Protein AF-0000000067832334 (afdb_homodimer)

Radius of gyration: 41.32 Å; Cα contacts (8 Å, |Δi|>4): 628; chains: 2; bounding box: 92×124×111 Å

Structure (mmCIF, N/CA/C/O backbone):
data_AF-0000000067832334-model_v1
#
loop_
_entity.id
_entity.type
_entity.pdbx_description
1 polymer 'DUF192 domain-containing protein'
#
loop_
_atom_site.group_PDB
_atom_site.id
_atom_site.type_symbol
_atom_site.label_atom_id
_atom_site.label_alt_id
_atom_site.label_comp_id
_atom_site.label_asym_id
_atom_site.label_entity_id
_atom_site.label_seq_id
_atom_site.pdbx_PDB_ins_code
_atom_site.Cartn_x
_atom_site.Cartn_y
_atom_site.Cartn_z
_atom_site.occupancy
_atom_site.B_iso_or_equiv
_atom_site.auth_seq_id
_atom_site.auth_comp_id
_atom_site.auth_asym_id
_atom_site.auth_atom_id
_atom_site.pdbx_PDB_model_num
ATOM 1 N N . MET A 1 1 ? 74.562 19.422 89.312 1 21.19 1 MET A N 1
ATOM 2 C CA . MET A 1 1 ? 73.312 19.766 90 1 21.19 1 MET A CA 1
ATOM 3 C C . MET A 1 1 ? 72.688 20.984 89.312 1 21.19 1 MET A C 1
ATOM 5 O O . MET A 1 1 ? 73.25 21.609 88.438 1 21.19 1 MET A O 1
ATOM 9 N N . THR A 1 2 ? 72.625 21.953 90.125 1 19.44 2 THR A N 1
ATOM 10 C CA . THR A 1 2 ? 71.312 22.594 90.25 1 19.44 2 THR A CA 1
ATOM 11 C C . THR A 1 2 ? 71.062 23.547 89.062 1 19.44 2 THR A C 1
ATOM 13 O O . THR A 1 2 ? 72 23.922 88.375 1 19.44 2 THR A O 1
ATOM 16 N N . VAL A 1 3 ? 70.75 24.391 89.438 1 19.56 3 VAL A N 1
ATOM 17 C CA . VAL A 1 3 ? 69.5 25.031 89.688 1 19.56 3 VAL A CA 1
ATOM 18 C C . VAL A 1 3 ? 69.375 26.312 88.812 1 19.56 3 VAL A C 1
ATOM 20 O O . VAL A 1 3 ? 70 27.328 89.188 1 19.56 3 VAL A O 1
ATOM 23 N N . ILE A 1 4 ? 69.875 26.109 87.625 1 24.67 4 ILE A N 1
ATOM 24 C CA . ILE A 1 4 ? 70 27.328 86.875 1 24.67 4 ILE A CA 1
ATOM 25 C C . ILE A 1 4 ? 68.625 27.984 86.75 1 24.67 4 ILE A C 1
ATOM 27 O O . ILE A 1 4 ? 67.688 27.359 86.312 1 24.67 4 ILE A O 1
ATOM 31 N N . ARG A 1 5 ? 68.75 29.156 87.125 1 20.73 5 ARG A N 1
ATOM 32 C CA . ARG A 1 5 ? 67.812 30.125 87.625 1 20.73 5 ARG A CA 1
ATOM 33 C C . ARG A 1 5 ? 66.812 30.562 86.562 1 20.73 5 ARG A C 1
ATOM 35 O O . ARG A 1 5 ? 65.562 30.562 86.75 1 20.73 5 ARG A O 1
ATOM 42 N N . VAL A 1 6 ? 67.25 31.438 85.75 1 25.8 6 VAL A N 1
ATOM 43 C CA . VAL A 1 6 ? 66.562 32.719 85.812 1 25.8 6 VAL A CA 1
ATOM 44 C C . VAL A 1 6 ? 65.375 32.75 84.875 1 25.8 6 VAL A C 1
ATOM 46 O O . VAL A 1 6 ? 65.375 32.156 83.812 1 25.8 6 VAL A O 1
ATOM 49 N N . PRO A 1 7 ? 64.375 33.531 85.188 1 23.53 7 PRO A N 1
ATOM 50 C CA . PRO A 1 7 ? 62.938 33.531 85.188 1 23.53 7 PRO A CA 1
ATOM 51 C C . PRO A 1 7 ? 62.312 33.938 83.875 1 23.53 7 PRO A C 1
ATOM 53 O O . PRO A 1 7 ? 63.031 34.281 82.938 1 23.53 7 PRO A O 1
ATOM 56 N N . VAL A 1 8 ? 61.594 35.062 83.875 1 21.69 8 VAL A N 1
ATOM 57 C CA . VAL A 1 8 ? 60.156 35.312 83.938 1 21.69 8 VAL A CA 1
ATOM 58 C C . VAL A 1 8 ? 59.719 36 82.688 1 21.69 8 VAL A C 1
ATOM 60 O O . VAL A 1 8 ? 58.875 35.469 81.938 1 21.69 8 VAL A O 1
ATOM 63 N N . PHE A 1 9 ? 59.656 37.469 82.5 1 21.25 9 PHE A N 1
ATOM 64 C CA . PHE A 1 9 ? 58.344 38.062 82.625 1 21.25 9 PHE A CA 1
ATOM 65 C C . PHE A 1 9 ? 57.75 38.438 81.312 1 21.25 9 PHE A C 1
ATOM 67 O O . PHE A 1 9 ? 56.594 38.125 81 1 21.25 9 PHE A O 1
ATOM 74 N N . PRO A 1 10 ? 58.375 39.438 80.375 1 24.94 10 PRO A N 1
ATOM 75 C CA . PRO A 1 10 ? 57.531 40.625 80.312 1 24.94 10 PRO A CA 1
ATOM 76 C C . PRO A 1 10 ? 56.469 40.5 79.25 1 24.94 10 PRO A C 1
ATOM 78 O O . PRO A 1 10 ? 56.688 39.812 78.25 1 24.94 10 PRO A O 1
ATOM 81 N N . SER A 1 11 ? 55.125 40.75 79.438 1 24.52 11 SER A N 1
ATOM 82 C CA . SER A 1 11 ? 53.781 40.5 79 1 24.52 11 SER A CA 1
ATOM 83 C C . SER A 1 11 ? 53.406 41.406 77.812 1 24.52 11 SER A C 1
ATOM 85 O O . SER A 1 11 ? 52.281 41.344 77.312 1 24.52 11 SER A O 1
ATOM 87 N N . ALA A 1 12 ? 54.281 42.406 77.312 1 26.88 12 ALA A N 1
ATOM 88 C CA . ALA A 1 12 ? 53.562 43.594 76.938 1 26.88 12 ALA A CA 1
ATOM 89 C C . ALA A 1 12 ? 52.562 43.281 75.812 1 26.88 12 ALA A C 1
ATOM 91 O O . ALA A 1 12 ? 52.781 42.344 75 1 26.88 12 ALA A O 1
ATOM 92 N N . THR A 1 13 ? 51.344 43.906 75.812 1 24.25 13 THR A N 1
ATOM 93 C CA . THR A 1 13 ? 49.938 43.906 75.438 1 24.25 13 THR A CA 1
ATOM 94 C C . THR A 1 13 ? 49.719 44.344 74 1 24.25 13 THR A C 1
ATOM 96 O O . THR A 1 13 ? 48.656 44.094 73.438 1 24.25 13 THR A O 1
ATOM 99 N N . LYS A 1 14 ? 50.75 45 73.25 1 24.3 14 LYS A N 1
ATOM 100 C CA . LYS A 1 14 ? 50.219 46.062 72.375 1 24.3 14 LYS A CA 1
ATOM 101 C C . LYS A 1 14 ? 49.188 45.531 71.438 1 24.3 14 LYS A C 1
ATOM 103 O O . LYS A 1 14 ? 49.312 44.406 70.938 1 24.3 14 LYS A O 1
ATOM 108 N N . LEU A 1 15 ? 48 46.219 71.375 1 26.64 15 LEU A N 1
ATOM 109 C CA . LEU A 1 15 ? 46.625 46.188 70.938 1 26.64 15 LEU A CA 1
ATOM 110 C C . LEU A 1 15 ? 46.531 46.312 69.438 1 26.64 15 LEU A C 1
ATOM 112 O O . LEU A 1 15 ? 46.469 47.406 68.875 1 26.64 15 LEU A O 1
ATOM 116 N N . LEU A 1 16 ? 47.406 45.688 68.562 1 29.17 16 LEU A N 1
ATOM 117 C CA . LEU A 1 16 ? 47.281 46.031 67.188 1 29.17 16 LEU A CA 1
ATOM 118 C C . LEU A 1 16 ? 45.875 45.781 66.688 1 29.17 16 LEU A C 1
ATOM 120 O O . LEU A 1 16 ? 45.438 44.625 66.625 1 29.17 16 LEU A O 1
ATOM 124 N N . HIS A 1 17 ? 44.906 46.625 67.125 1 27.34 17 HIS A N 1
ATOM 125 C CA . HIS A 1 17 ? 43.531 46.438 66.75 1 27.34 17 HIS A CA 1
ATOM 126 C C . HIS A 1 17 ? 43.406 46.469 65.188 1 27.34 17 HIS A C 1
ATOM 128 O O . HIS A 1 17 ? 43.75 47.469 64.562 1 27.34 17 HIS A O 1
ATOM 134 N N . LEU A 1 18 ? 44 45.562 64.375 1 30.64 18 LEU A N 1
ATOM 135 C CA . LEU A 1 18 ? 43.781 45.531 62.938 1 30.64 18 LEU A CA 1
ATOM 136 C C . LEU A 1 18 ? 42.312 45.656 62.594 1 30.64 18 LEU A C 1
ATOM 138 O O . LEU A 1 18 ? 41.5 44.844 63.062 1 30.64 18 LEU A O 1
ATOM 142 N N . ALA A 1 19 ? 41.812 46.875 62.312 1 28.75 19 ALA A N 1
ATOM 143 C CA . ALA A 1 19 ? 40.5 47.25 61.844 1 28.75 19 ALA A CA 1
ATOM 144 C C . ALA A 1 19 ? 40.031 46.438 60.656 1 28.75 19 ALA A C 1
ATOM 146 O O . ALA A 1 19 ? 40.688 46.406 59.625 1 28.75 19 ALA A O 1
ATOM 147 N N . ALA A 1 20 ? 39.375 45.25 60.875 1 29.73 20 ALA A N 1
ATOM 148 C CA . ALA A 1 20 ? 38.781 44.312 59.938 1 29.73 20 ALA A CA 1
ATOM 149 C C . ALA A 1 20 ? 37.75 45 59.062 1 29.73 20 ALA A C 1
ATOM 151 O O . ALA A 1 20 ? 36.688 45.406 59.562 1 29.73 20 ALA A O 1
ATOM 152 N N . CYS A 1 21 ? 38.219 46 58.219 1 32.59 21 CYS A N 1
ATOM 153 C CA . CYS A 1 21 ? 37.188 46.562 57.375 1 32.59 21 CYS A CA 1
ATOM 154 C C . CYS A 1 21 ? 36.344 45.469 56.719 1 32.59 21 CYS A C 1
ATOM 156 O O . CYS A 1 21 ? 36.875 44.656 55.938 1 32.59 21 CYS A O 1
ATOM 158 N N . LEU A 1 22 ? 35.438 44.812 57.375 1 31.8 22 LEU A N 1
ATOM 159 C CA . LEU A 1 22 ? 34.469 43.844 56.906 1 31.8 22 LEU A CA 1
ATOM 160 C C . LEU A 1 22 ? 33.656 44.406 55.75 1 31.8 22 LEU A C 1
ATOM 162 O O . LEU A 1 22 ? 32.875 45.344 55.906 1 31.8 22 LEU A O 1
ATOM 166 N N . ALA A 1 23 ? 34.344 44.531 54.562 1 34.19 23 ALA A N 1
ATOM 167 C CA . ALA A 1 23 ? 33.594 44.938 53.375 1 34.19 23 ALA A CA 1
ATOM 168 C C . ALA A 1 23 ? 32.312 44.125 53.25 1 34.19 23 ALA A C 1
ATOM 170 O O . ALA A 1 23 ? 32.344 42.906 53.375 1 34.19 23 ALA A O 1
ATOM 171 N N . THR A 1 24 ? 31.188 44.688 53.719 1 36.91 24 THR A N 1
ATOM 172 C CA . THR A 1 24 ? 29.844 44.125 53.594 1 36.91 24 THR A CA 1
ATOM 173 C C . THR A 1 24 ? 29.5 43.781 52.156 1 36.91 24 THR A C 1
ATOM 175 O O . THR A 1 24 ? 29.547 44.656 51.281 1 36.91 24 THR A O 1
ATOM 178 N N . LEU A 1 25 ? 30.031 42.656 51.594 1 39.69 25 LEU A N 1
ATOM 179 C CA . LEU A 1 25 ? 29.578 42.219 50.281 1 39.69 25 LEU A CA 1
ATOM 180 C C . LEU A 1 25 ? 28.062 42.219 50.188 1 39.69 25 LEU A C 1
ATOM 182 O O . LEU A 1 25 ? 27.375 41.531 50.938 1 39.69 25 LEU A O 1
ATOM 186 N N . ALA A 1 26 ? 27.453 43.406 49.875 1 38.06 26 ALA A N 1
ATOM 187 C CA . ALA A 1 26 ? 26.031 43.5 49.594 1 38.06 26 ALA A CA 1
ATOM 188 C C . ALA A 1 26 ? 25.547 42.375 48.688 1 38.06 26 ALA A C 1
ATOM 190 O O . ALA A 1 26 ? 26.172 42.094 47.656 1 38.06 26 ALA A O 1
ATOM 191 N N . ALA A 1 27 ? 24.891 41.312 49.312 1 42.59 27 ALA A N 1
ATOM 192 C CA . ALA A 1 27 ? 24.203 40.188 48.656 1 42.59 27 ALA A CA 1
ATOM 193 C C . ALA A 1 27 ? 23.359 40.688 47.469 1 42.59 27 ALA A C 1
ATOM 195 O O . ALA A 1 27 ? 22.484 41.531 47.625 1 42.59 27 ALA A O 1
ATOM 196 N N . LEU A 1 28 ? 24 40.844 46.312 1 49.56 28 LEU A N 1
ATOM 197 C CA . LEU A 1 28 ? 23.172 41.094 45.125 1 49.56 28 LEU A CA 1
ATOM 198 C C . LEU A 1 28 ? 21.938 40.219 45.125 1 49.56 28 LEU A C 1
ATOM 200 O O . LEU A 1 28 ? 22.016 39.031 45.406 1 49.56 28 LEU A O 1
ATOM 204 N N . PRO A 1 29 ? 20.75 40.812 45.375 1 48.16 29 PRO A N 1
ATOM 205 C CA . PRO A 1 29 ? 19.562 39.969 45.344 1 48.16 29 PRO A CA 1
ATOM 206 C C . PRO A 1 29 ? 19.547 39.031 44.156 1 48.16 29 PRO A C 1
ATOM 208 O O . PRO A 1 29 ? 20.031 39.375 43.094 1 48.16 29 PRO A O 1
ATOM 211 N N . ALA A 1 30 ? 19.719 37.656 44.406 1 49.78 30 ALA A N 1
ATOM 212 C CA . ALA A 1 30 ? 19.484 36.656 43.375 1 49.78 30 ALA A CA 1
ATOM 213 C C . ALA A 1 30 ? 18.188 36.938 42.594 1 49.78 30 ALA A C 1
ATOM 215 O O . ALA A 1 30 ? 17.109 37.031 43.219 1 49.78 30 ALA A O 1
ATOM 216 N N . LEU A 1 31 ? 18.297 37.719 41.562 1 50.91 31 LEU A N 1
ATOM 217 C CA . LEU A 1 31 ? 17.109 37.812 40.719 1 50.91 31 LEU A CA 1
ATOM 218 C C . LEU A 1 31 ? 16.516 36.438 40.469 1 50.91 31 LEU A C 1
ATOM 220 O O . LEU A 1 31 ? 17.25 35.469 40.219 1 50.91 31 LEU A O 1
ATOM 224 N N . PRO A 1 32 ? 15.359 36.156 41.125 1 49.91 32 PRO A N 1
ATOM 225 C CA . PRO A 1 32 ? 14.797 34.844 40.844 1 49.91 32 PRO A CA 1
ATOM 226 C C . PRO A 1 32 ? 14.891 34.438 39.375 1 49.91 32 PRO A C 1
ATOM 228 O O . PRO A 1 32 ? 14.703 35.312 38.5 1 49.91 32 PRO A O 1
ATOM 231 N N . LEU A 1 33 ? 15.797 33.594 39.062 1 52 33 LEU A N 1
ATOM 232 C CA . LEU A 1 33 ? 15.672 32.969 37.781 1 52 33 LEU A CA 1
ATOM 233 C C . LEU A 1 33 ? 14.227 32.594 37.5 1 52 33 LEU A C 1
ATOM 235 O O . LEU A 1 33 ? 13.68 31.672 38.125 1 52 33 LEU A O 1
ATOM 239 N N . ARG A 1 34 ? 13.312 33.5 37.312 1 41.59 34 ARG A N 1
ATOM 240 C CA . ARG A 1 34 ? 12.031 33.062 36.75 1 41.59 34 ARG A CA 1
ATOM 241 C C . ARG A 1 34 ? 12.227 31.953 35.75 1 41.59 34 ARG A C 1
ATOM 243 O O . ARG A 1 34 ? 12.977 32.094 34.781 1 41.59 34 ARG A O 1
ATOM 250 N N . ALA A 1 35 ? 12.023 30.75 36.156 1 49.31 35 ALA A N 1
ATOM 251 C CA . ALA A 1 35 ? 11.828 29.656 35.219 1 49.31 35 ALA A CA 1
ATOM 252 C C . ALA A 1 35 ? 11.094 30.125 33.969 1 49.31 35 ALA A C 1
ATOM 254 O O . ALA A 1 35 ? 9.969 30.609 34.062 1 49.31 35 ALA A O 1
ATOM 255 N N . GLN A 1 36 ? 11.781 30.672 33.062 1 44.56 36 GLN A N 1
ATOM 256 C CA . GLN A 1 36 ? 11.062 30.875 31.828 1 44.56 36 GLN A CA 1
ATOM 257 C C . GLN A 1 36 ? 10.125 29.703 31.516 1 44.56 36 GLN A C 1
ATOM 259 O O . GLN A 1 36 ? 10.578 28.578 31.344 1 44.56 36 GLN A O 1
ATOM 264 N N . GLU A 1 37 ? 8.93 29.719 31.984 1 45.03 37 GLU A N 1
ATOM 265 C CA . GLU A 1 37 ? 8 28.75 31.406 1 45.03 37 GLU A CA 1
ATOM 266 C C . GLU A 1 37 ? 8.164 28.641 29.906 1 45.03 37 GLU A C 1
ATOM 268 O O . GLU A 1 37 ? 8.102 29.656 29.188 1 45.03 37 GLU A O 1
ATOM 273 N N . ALA A 1 38 ? 8.953 27.672 29.328 1 44.53 38 ALA A N 1
ATOM 274 C CA . ALA A 1 38 ? 8.922 27.391 27.906 1 44.53 38 ALA A CA 1
ATOM 275 C C . ALA A 1 38 ? 7.551 27.703 27.312 1 44.53 38 ALA A C 1
ATOM 277 O O . ALA A 1 38 ? 6.523 27.25 27.812 1 44.53 38 ALA A O 1
ATOM 278 N N . ALA A 1 39 ? 7.254 28.828 26.766 1 45.5 39 ALA A N 1
ATOM 279 C CA . ALA A 1 39 ? 6.031 29.078 26 1 45.5 39 ALA A CA 1
ATOM 280 C C . ALA A 1 39 ? 5.535 27.781 25.344 1 45.5 39 ALA A C 1
ATOM 282 O O . ALA A 1 39 ? 6.332 26.969 24.859 1 45.5 39 ALA A O 1
ATOM 283 N N . PRO A 1 40 ? 4.406 27.203 25.625 1 45.56 40 PRO A N 1
ATOM 284 C CA . PRO A 1 40 ? 3.953 26.031 24.875 1 45.56 40 PRO A CA 1
ATOM 285 C C . PRO A 1 40 ? 4.293 26.109 23.391 1 45.56 40 PRO A C 1
ATOM 287 O O . PRO A 1 40 ? 4.223 27.188 22.797 1 45.56 40 PRO A O 1
ATOM 290 N N . ALA A 1 41 ? 5.266 25.422 22.797 1 45.78 41 ALA A N 1
ATOM 291 C CA . ALA A 1 41 ? 5.473 25.344 21.359 1 45.78 41 ALA A CA 1
ATOM 292 C C . ALA A 1 41 ? 4.199 25.703 20.594 1 45.78 41 ALA A C 1
ATOM 294 O O . ALA A 1 41 ? 3.119 25.203 20.906 1 45.78 41 ALA A O 1
ATOM 295 N N . ALA A 1 42 ? 3.938 26.844 20.125 1 48.34 42 ALA A N 1
ATOM 296 C CA . ALA A 1 42 ? 2.803 27.25 19.312 1 48.34 42 ALA A CA 1
ATOM 297 C C . ALA A 1 42 ? 2.305 26.109 18.438 1 48.34 42 ALA A C 1
ATOM 299 O O . ALA A 1 42 ? 3.045 25.578 17.609 1 48.34 42 ALA A O 1
ATOM 300 N N . GLN A 1 43 ? 1.424 25.297 18.906 1 59.94 43 GLN A N 1
ATOM 301 C CA . GLN A 1 43 ? 0.762 24.297 18.078 1 59.94 43 GLN A CA 1
ATOM 302 C C . GLN A 1 43 ? 0.404 24.859 16.719 1 59.94 43 GLN A C 1
ATOM 304 O O . GLN A 1 43 ? -0.261 25.891 16.609 1 59.94 43 GLN A O 1
ATOM 309 N N . ALA A 1 44 ? 1.131 24.484 15.688 1 72.06 44 ALA A N 1
ATOM 310 C CA . ALA A 1 44 ? 0.841 24.938 14.328 1 72.06 44 ALA A CA 1
ATOM 311 C C . ALA A 1 44 ? -0.659 24.906 14.047 1 72.06 44 ALA A C 1
ATOM 313 O O . ALA A 1 44 ? -1.388 24.094 14.609 1 72.06 44 ALA A O 1
ATOM 314 N N . ALA A 1 45 ? -1.186 25.969 13.453 1 91.62 45 ALA A N 1
ATOM 315 C CA . ALA A 1 45 ? -2.59 26.078 13.062 1 91.62 45 ALA A CA 1
ATOM 316 C C . ALA A 1 45 ? -3.049 24.828 12.32 1 91.62 45 ALA A C 1
ATOM 318 O O . ALA A 1 45 ? -2.311 24.281 11.492 1 91.62 45 ALA A O 1
ATOM 319 N N . THR A 1 46 ? -4.168 24.219 12.766 1 97.94 46 THR A N 1
ATOM 320 C CA . THR A 1 46 ? -4.727 23.016 12.148 1 97.94 46 THR A CA 1
ATOM 321 C C . THR A 1 46 ? -6.031 23.344 11.422 1 97.94 46 THR A C 1
ATOM 323 O O . THR A 1 46 ? -6.625 24.391 11.648 1 97.94 46 THR A O 1
ATOM 326 N N . GLU A 1 47 ? -6.359 22.562 10.398 1 98.5 47 GLU A N 1
ATOM 327 C CA . GLU A 1 47 ? -7.633 22.578 9.68 1 98.5 47 GLU A CA 1
ATOM 328 C C . GLU A 1 47 ? -8.391 21.266 9.891 1 98.5 47 GLU A C 1
ATOM 330 O O . GLU A 1 47 ? -7.781 20.219 10.109 1 98.5 47 GLU A O 1
ATOM 335 N N . LEU A 1 48 ? -9.711 21.406 9.844 1 98.44 48 LEU A N 1
ATOM 336 C CA . LEU A 1 48 ? -10.547 20.219 9.984 1 98.44 48 LEU A CA 1
ATOM 337 C C . LEU A 1 48 ? -10.547 19.406 8.695 1 98.44 48 LEU A C 1
ATOM 339 O O . LEU A 1 48 ? -10.648 19.953 7.602 1 98.44 48 LEU A O 1
ATOM 343 N N . LEU A 1 49 ? -10.398 18.078 8.836 1 98.81 49 LEU A N 1
ATOM 344 C CA . LEU A 1 49 ? -10.469 17.109 7.754 1 98.81 49 LEU A CA 1
ATOM 345 C C . LEU A 1 49 ? -11.312 15.906 8.156 1 98.81 49 LEU A C 1
ATOM 347 O O . LEU A 1 49 ? -11.195 15.414 9.281 1 98.81 49 LEU A O 1
ATOM 351 N N . GLY A 1 50 ? -12.195 15.469 7.246 1 98.88 50 GLY A N 1
ATOM 352 C CA . GLY A 1 50 ? -12.969 14.266 7.488 1 98.88 50 GLY A CA 1
ATOM 353 C C . GLY A 1 50 ? -12.609 13.133 6.547 1 98.88 50 GLY A C 1
ATOM 354 O O . GLY A 1 50 ? -12.266 13.367 5.387 1 98.88 50 GLY A O 1
ATOM 355 N N . ILE A 1 51 ? -12.633 11.922 7.129 1 98.88 51 ILE A N 1
ATOM 356 C CA . ILE A 1 51 ? -12.602 10.734 6.285 1 98.88 51 ILE A CA 1
ATOM 357 C C . ILE A 1 51 ? -13.914 9.961 6.441 1 98.88 51 ILE A C 1
ATOM 359 O O . ILE A 1 51 ? -14.289 9.586 7.551 1 98.88 51 ILE A O 1
ATOM 363 N N . VAL A 1 52 ? -14.586 9.781 5.336 1 98.62 52 VAL A N 1
ATOM 364 C CA . VAL A 1 52 ? -15.828 9.016 5.328 1 98.62 52 VAL A CA 1
ATOM 365 C C . VAL A 1 52 ? -15.539 7.562 4.957 1 98.62 52 VAL A C 1
ATOM 367 O O . VAL A 1 52 ? -15.219 7.262 3.805 1 98.62 52 VAL A O 1
ATOM 370 N N . ALA A 1 53 ? -15.625 6.695 5.93 1 97.06 53 ALA A N 1
ATOM 371 C CA . ALA A 1 53 ? -15.469 5.254 5.75 1 97.06 53 ALA A CA 1
ATOM 372 C C . ALA A 1 53 ? -16.812 4.543 5.816 1 97.06 53 ALA A C 1
ATOM 374 O O . ALA A 1 53 ? -17.859 5.191 5.945 1 97.06 53 ALA A O 1
ATOM 375 N N . LYS A 1 54 ? -16.75 3.223 5.586 1 92.62 54 LYS A N 1
ATOM 376 C CA . LYS A 1 54 ? -18 2.447 5.602 1 92.62 54 LYS A CA 1
ATOM 377 C C . LYS A 1 54 ? -18.703 2.562 6.949 1 92.62 54 LYS A C 1
ATOM 379 O O . LYS A 1 54 ? -19.922 2.584 7.012 1 92.62 54 LYS A O 1
ATOM 384 N N . ASN A 1 55 ? -17.906 2.68 7.941 1 95.94 55 ASN A N 1
ATOM 385 C CA . ASN A 1 55 ? -18.469 2.654 9.289 1 95.94 55 ASN A CA 1
ATOM 386 C C . ASN A 1 55 ? -18.75 4.062 9.805 1 95.94 55 ASN A C 1
ATOM 388 O O . ASN A 1 55 ? -19.125 4.242 10.969 1 95.94 55 ASN A O 1
ATOM 392 N N . GLY A 1 56 ? -18.562 5.07 8.961 1 97.69 56 GLY A N 1
ATOM 393 C CA . GLY A 1 56 ? -18.906 6.422 9.367 1 97.69 56 GLY A CA 1
ATOM 394 C C . GLY A 1 56 ? -17.844 7.441 9.039 1 97.69 56 GLY A C 1
ATOM 395 O O . GLY A 1 56 ? -16.859 7.121 8.367 1 97.69 56 GLY A O 1
ATOM 396 N N . ARG A 1 57 ? -18.156 8.656 9.508 1 98.44 57 ARG A N 1
ATOM 397 C CA . ARG A 1 57 ? -17.234 9.773 9.289 1 98.44 57 ARG A CA 1
ATOM 398 C C . ARG A 1 57 ? -16.281 9.93 10.461 1 98.44 57 ARG A C 1
ATOM 400 O O . ARG A 1 57 ? -16.688 9.891 11.617 1 98.44 57 ARG A O 1
ATOM 407 N N . HIS A 1 58 ? -15.016 10.094 10.188 1 98.81 58 HIS A N 1
ATOM 408 C CA . HIS A 1 58 ? -13.969 10.312 11.18 1 98.81 58 HIS A CA 1
ATOM 409 C C . HIS A 1 58 ? -13.305 11.672 10.992 1 98.81 58 HIS A C 1
ATOM 411 O O . HIS A 1 58 ? -12.773 11.961 9.914 1 98.81 58 HIS A O 1
ATOM 417 N N . ALA A 1 59 ? -13.25 12.445 12.023 1 98.75 59 ALA A N 1
ATOM 418 C CA . ALA A 1 59 ? -12.703 13.805 11.945 1 98.75 59 ALA A CA 1
ATOM 419 C C . ALA A 1 59 ? -11.273 13.844 12.469 1 98.75 59 ALA A C 1
ATOM 421 O O . ALA A 1 59 ? -10.945 13.195 13.461 1 98.75 59 ALA A O 1
ATOM 422 N N . PHE A 1 60 ? -10.469 14.633 11.859 1 98.88 60 PHE A N 1
ATOM 423 C CA . PHE A 1 60 ? -9.086 14.898 12.258 1 98.88 60 PHE A CA 1
ATOM 424 C C . PHE A 1 60 ? -8.789 16.391 12.219 1 98.88 60 PHE A C 1
ATOM 426 O O . PHE A 1 60 ? -9.359 17.125 11.406 1 98.88 60 PHE A O 1
ATOM 433 N N . GLN A 1 61 ? -7.898 16.828 13.102 1 98.75 61 GLN A N 1
ATOM 434 C CA . GLN A 1 61 ? -7.227 18.125 12.992 1 98.75 61 GLN A CA 1
ATOM 435 C C . GLN A 1 61 ? -5.883 17.984 12.281 1 98.75 61 GLN A C 1
ATOM 437 O O . GLN A 1 61 ? -4.984 17.297 12.773 1 98.75 61 GLN A O 1
ATOM 442 N N . VAL A 1 62 ? -5.773 18.75 11.148 1 98.88 62 VAL A N 1
ATOM 443 C CA . VAL A 1 62 ? -4.57 18.453 10.375 1 98.88 62 VAL A CA 1
ATOM 444 C C . VAL A 1 62 ? -3.775 19.734 10.148 1 98.88 62 VAL A C 1
ATOM 446 O O . VAL A 1 62 ? -4.355 20.797 9.914 1 98.88 62 VAL A O 1
ATOM 449 N N . GLU A 1 63 ? -2.436 19.625 10.32 1 98.62 63 GLU A N 1
ATOM 450 C CA . GLU A 1 63 ? -1.548 20.641 9.766 1 98.62 63 GLU A CA 1
ATOM 451 C C . GLU A 1 63 ? -1.408 20.469 8.25 1 98.62 63 GLU A C 1
ATOM 453 O O . GLU A 1 63 ? -1.19 19.359 7.758 1 98.62 63 GLU A O 1
ATOM 458 N N . VAL A 1 64 ? -1.548 21.594 7.504 1 98.75 64 VAL A N 1
ATOM 459 C CA . VAL A 1 64 ? -1.483 21.5 6.051 1 98.75 64 VAL A CA 1
ATOM 460 C C . VAL A 1 64 ? -0.164 22.094 5.555 1 98.75 64 VAL A C 1
ATOM 462 O O . VAL A 1 64 ? 0.153 23.25 5.84 1 98.75 64 VAL A O 1
ATOM 465 N N . MET A 1 65 ? 0.625 21.281 4.859 1 98.5 65 MET A N 1
ATOM 466 C CA . MET A 1 65 ? 1.876 21.688 4.23 1 98.5 65 MET A CA 1
ATOM 467 C C . MET A 1 65 ? 1.644 22.125 2.785 1 98.5 65 MET A C 1
ATOM 469 O O . MET A 1 65 ? 1.347 21.281 1.929 1 98.5 65 MET A O 1
ATOM 473 N N . ARG A 1 66 ? 1.881 23.375 2.514 1 97.5 66 ARG A N 1
ATOM 474 C CA . ARG A 1 66 ? 1.462 23.922 1.226 1 97.5 66 ARG A CA 1
ATOM 475 C C . ARG A 1 66 ? 2.664 24.375 0.407 1 97.5 66 ARG A C 1
ATOM 477 O O . ARG A 1 66 ? 2.553 24.594 -0.801 1 97.5 66 ARG A O 1
ATOM 484 N N . THR A 1 67 ? 3.83 24.609 1.075 1 97.62 67 THR A N 1
ATOM 485 C CA . THR A 1 67 ? 5.035 25.031 0.369 1 97.62 67 THR A CA 1
ATOM 486 C C . THR A 1 67 ? 6.031 23.875 0.265 1 97.62 67 THR A C 1
ATOM 488 O O . THR A 1 67 ? 5.961 22.922 1.032 1 97.62 67 THR A O 1
ATOM 491 N N . ASP A 1 68 ? 6.98 24.141 -0.58 1 97 68 ASP A N 1
ATOM 492 C CA . ASP A 1 68 ? 8.008 23.109 -0.75 1 97 68 ASP A CA 1
ATOM 493 C C . ASP A 1 68 ? 8.797 22.906 0.542 1 97 68 ASP A C 1
ATOM 495 O O . ASP A 1 68 ? 9.133 21.781 0.897 1 97 68 ASP A O 1
ATOM 499 N N . ALA A 1 69 ? 9.102 23.938 1.169 1 97.25 69 ALA A N 1
ATOM 500 C CA . ALA A 1 69 ? 9.852 23.844 2.418 1 97.25 69 ALA A CA 1
ATOM 501 C C . ALA A 1 69 ? 9.055 23.094 3.484 1 97.25 69 ALA A C 1
ATOM 503 O O . ALA A 1 69 ? 9.602 22.266 4.207 1 97.25 69 ALA A O 1
ATOM 504 N N . GLN A 1 70 ? 7.809 23.453 3.59 1 97.5 70 GLN A N 1
ATOM 505 C CA . GLN A 1 70 ? 6.938 22.766 4.535 1 97.5 70 GLN A CA 1
ATOM 506 C C . GLN A 1 70 ? 6.863 21.281 4.227 1 97.5 70 GLN A C 1
ATOM 508 O O . GLN A 1 70 ? 6.992 20.438 5.125 1 97.5 70 GLN A O 1
ATOM 513 N N . ARG A 1 71 ? 6.719 20.906 2.977 1 98 71 ARG A N 1
ATOM 514 C CA . ARG A 1 71 ? 6.609 19.516 2.545 1 98 71 ARG A CA 1
ATOM 515 C C . ARG A 1 71 ? 7.914 18.766 2.793 1 98 71 ARG A C 1
ATOM 517 O O . ARG A 1 71 ? 7.895 17.594 3.166 1 98 71 ARG A O 1
ATOM 524 N N . ALA A 1 72 ? 8.977 19.406 2.621 1 96.62 72 ALA A N 1
ATOM 525 C CA . ALA A 1 72 ? 10.273 18.766 2.848 1 96.62 72 ALA A CA 1
ATOM 526 C C . ALA A 1 72 ? 10.469 18.422 4.324 1 96.62 72 ALA A C 1
ATOM 528 O O . ALA A 1 72 ? 11.055 17.391 4.652 1 96.62 72 ALA A O 1
ATOM 529 N N . LYS A 1 73 ? 10 19.25 5.191 1 97.06 73 LYS A N 1
ATOM 530 C CA . LYS A 1 73 ? 10.172 19.031 6.625 1 97.06 73 LYS A CA 1
ATOM 531 C C . LYS A 1 73 ? 9.133 18.062 7.156 1 97.06 73 LYS A C 1
ATOM 533 O O . LYS A 1 73 ? 9.469 17.125 7.891 1 97.06 73 LYS A O 1
ATOM 538 N N . GLY A 1 74 ? 7.934 18.312 6.875 1 97.25 74 GLY A N 1
ATOM 539 C CA . GLY A 1 74 ? 6.84 17.469 7.355 1 97.25 74 GLY A CA 1
ATOM 540 C C . GLY A 1 74 ? 6.898 17.219 8.852 1 97.25 74 GLY A C 1
ATOM 541 O O . GLY A 1 74 ? 6.984 18.156 9.641 1 97.25 74 GLY A O 1
ATOM 542 N N . LEU A 1 75 ? 6.816 15.922 9.203 1 98.56 75 LEU A N 1
ATOM 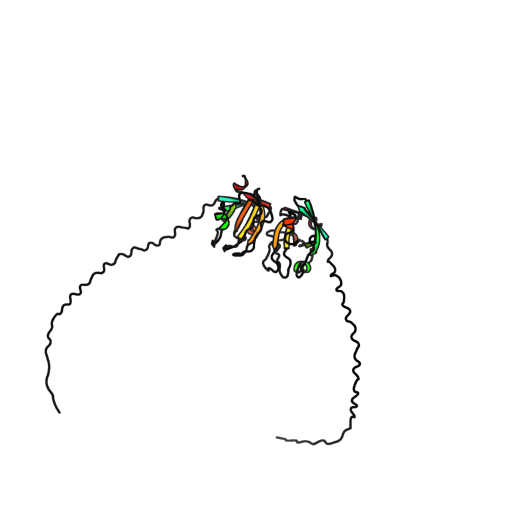543 C CA . LEU A 1 75 ? 6.785 15.516 10.602 1 98.56 75 LEU A CA 1
ATOM 544 C C . LEU A 1 75 ? 8.188 15.203 11.109 1 98.56 75 LEU A C 1
ATOM 546 O O . LEU A 1 75 ? 8.352 14.609 12.18 1 98.56 75 LEU A O 1
ATOM 550 N N . MET A 1 76 ? 9.227 15.602 10.438 1 98.62 76 MET A N 1
ATOM 551 C CA . MET A 1 76 ? 10.602 15.352 10.875 1 98.62 76 MET A CA 1
ATOM 552 C C . MET A 1 76 ? 10.82 15.875 12.289 1 98.62 76 MET A C 1
ATOM 554 O O . MET A 1 76 ? 10.336 16.953 12.641 1 98.62 76 MET A O 1
ATOM 558 N N . TYR A 1 77 ? 11.422 15 13.164 1 98.31 77 TYR A N 1
ATOM 559 C CA . TYR A 1 77 ? 11.953 15.305 14.484 1 98.31 77 TYR A CA 1
ATOM 560 C C . TYR A 1 77 ? 10.844 15.359 15.523 1 98.31 77 TYR A C 1
ATOM 562 O O . TYR A 1 77 ? 11.109 15.492 16.719 1 98.31 77 TYR A O 1
ATOM 570 N N . ARG A 1 78 ? 9.641 15.32 15.062 1 97.94 78 ARG A N 1
ATOM 571 C CA . ARG A 1 78 ? 8.547 15.227 16.016 1 97.94 78 ARG A CA 1
ATOM 572 C C . ARG A 1 78 ? 8.461 13.828 16.625 1 97.94 78 ARG A C 1
ATOM 574 O O . ARG A 1 78 ? 8.633 12.828 15.914 1 97.94 78 ARG A O 1
ATOM 581 N N . ARG A 1 79 ? 8.141 13.719 17.875 1 97.62 79 ARG A N 1
ATOM 582 C CA . ARG A 1 79 ? 8.188 12.43 18.562 1 97.62 79 ARG A CA 1
ATOM 583 C C . ARG A 1 79 ? 6.785 11.961 18.953 1 97.62 79 ARG A C 1
ATOM 585 O O . ARG A 1 79 ? 6.602 10.82 19.375 1 97.62 79 ARG A O 1
ATOM 592 N N . SER A 1 80 ? 5.879 12.898 18.828 1 97.88 80 SER A N 1
ATOM 593 C CA . SER A 1 80 ? 4.492 12.547 19.109 1 97.88 80 SER A CA 1
ATOM 594 C C . SER A 1 80 ? 3.525 13.352 18.25 1 97.88 80 SER A C 1
ATOM 596 O O . SER A 1 80 ? 3.904 14.375 17.672 1 97.88 80 SER A O 1
ATOM 598 N N . MET A 1 81 ? 2.369 12.836 18.125 1 98 81 MET A N 1
ATOM 599 C CA . MET A 1 81 ? 1.206 13.445 17.484 1 98 81 MET A CA 1
ATOM 600 C C . MET A 1 81 ? -0.086 12.984 18.156 1 98 81 MET A C 1
ATOM 602 O O . MET A 1 81 ? -0.253 11.789 18.422 1 98 81 MET A O 1
ATOM 606 N N . ALA A 1 82 ? -0.938 13.953 18.453 1 97.81 82 ALA A N 1
ATOM 607 C CA . ALA A 1 82 ? -2.201 13.602 19.094 1 97.81 82 ALA A CA 1
ATOM 608 C C . ALA A 1 82 ? -2.986 12.602 18.25 1 97.81 82 ALA A C 1
ATOM 610 O O . ALA A 1 82 ? -2.861 12.586 17.016 1 97.81 82 ALA A O 1
ATOM 611 N N . ALA A 1 83 ? -3.865 11.773 18.844 1 97.56 83 ALA A N 1
ATOM 612 C CA . ALA A 1 83 ? -4.566 10.664 18.203 1 97.56 83 ALA A CA 1
ATOM 613 C C . ALA A 1 83 ? -5.477 11.172 17.094 1 97.56 83 ALA A C 1
ATOM 615 O O . ALA A 1 83 ? -5.668 10.484 16.078 1 97.56 83 ALA A O 1
ATOM 616 N N . ASP A 1 84 ? -6.02 12.344 17.328 1 97.69 84 ASP A N 1
ATOM 617 C CA . ASP A 1 84 ? -6.965 12.883 16.359 1 97.69 84 ASP A CA 1
ATOM 618 C C . ASP A 1 84 ? -6.297 13.906 15.438 1 97.69 84 ASP A C 1
ATOM 620 O O . ASP A 1 84 ? -6.969 14.742 14.844 1 97.69 84 ASP A O 1
ATOM 624 N N . HIS A 1 85 ? -4.969 13.891 15.359 1 98.56 85 HIS A N 1
ATOM 625 C CA . HIS A 1 85 ? -4.23 14.828 14.516 1 98.56 85 HIS A CA 1
ATOM 626 C C . HIS A 1 85 ? -3.574 14.117 13.336 1 98.56 85 HIS A C 1
ATOM 628 O O . HIS A 1 85 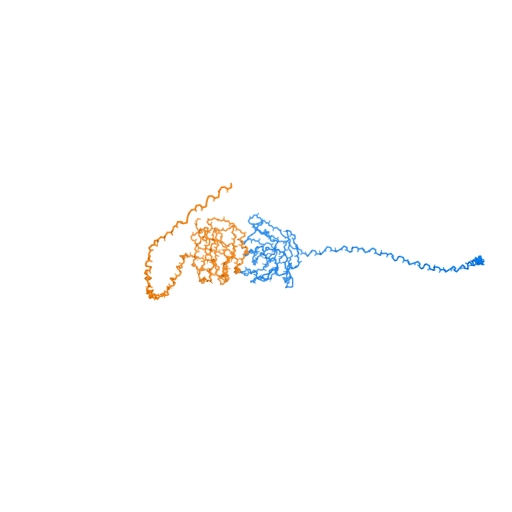? -3.4 12.898 13.367 1 98.56 85 HIS A O 1
ATOM 634 N N . GLY A 1 86 ? -3.262 14.883 12.352 1 98.81 86 GLY A N 1
ATOM 635 C CA . GLY A 1 86 ? -2.484 14.461 11.195 1 98.81 86 GLY A CA 1
ATOM 636 C C . GLY A 1 86 ? -1.769 15.609 10.508 1 98.81 86 GLY A C 1
ATOM 637 O O . GLY A 1 86 ? -1.788 16.734 10.992 1 98.81 86 GLY A O 1
ATOM 638 N N . MET A 1 87 ? -1.098 15.203 9.422 1 98.88 87 MET A N 1
ATOM 639 C CA . MET A 1 87 ? -0.474 16.188 8.547 1 98.88 87 MET A CA 1
ATOM 640 C C . MET A 1 87 ? -0.851 15.945 7.09 1 98.88 87 MET A C 1
ATOM 642 O O . MET A 1 87 ? -0.75 14.82 6.598 1 98.88 87 MET A O 1
ATOM 646 N N . LEU A 1 88 ? -1.288 16.984 6.473 1 98.88 88 LEU A N 1
ATOM 647 C CA . LEU A 1 88 ? -1.745 16.922 5.086 1 98.88 88 LEU A CA 1
ATOM 648 C C . LEU A 1 88 ? -0.771 17.641 4.156 1 98.88 88 LEU A C 1
ATOM 650 O O . LEU A 1 88 ? -0.555 18.844 4.289 1 98.88 88 LEU A O 1
ATOM 654 N N . PHE A 1 89 ? -0.208 16.859 3.27 1 98.88 89 PHE A N 1
ATOM 655 C CA . PHE A 1 89 ? 0.643 17.422 2.229 1 98.88 89 PHE A CA 1
ATOM 656 C C . PHE A 1 89 ? -0.177 17.781 0.996 1 98.88 89 PHE A C 1
ATOM 658 O O . PHE A 1 89 ? -0.712 16.906 0.319 1 98.88 89 PHE A O 1
ATOM 665 N N . ASP A 1 90 ? -0.257 19.078 0.762 1 98.62 90 ASP A N 1
ATOM 666 C CA . ASP A 1 90 ? -0.919 19.594 -0.429 1 98.62 90 ASP A CA 1
ATOM 667 C C . ASP A 1 90 ? 0.081 19.828 -1.562 1 98.62 90 ASP A C 1
ATOM 669 O O . ASP A 1 90 ? 0.893 20.75 -1.509 1 98.62 90 ASP A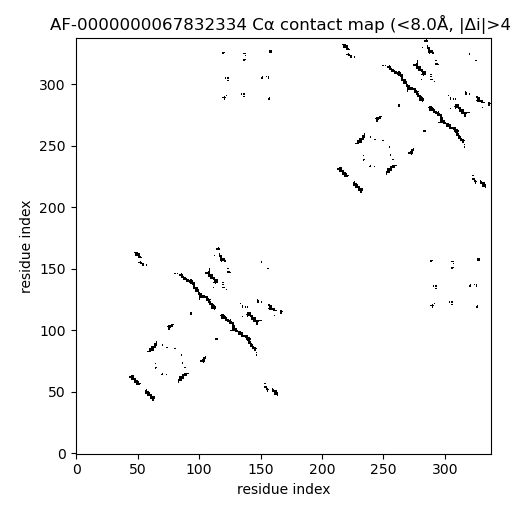 O 1
ATOM 673 N N . PHE A 1 91 ? -0.032 19.031 -2.682 1 98.31 91 PHE A N 1
ATOM 674 C CA . PHE A 1 91 ? 0.942 19.109 -3.764 1 98.31 91 PHE A CA 1
ATOM 675 C C . PHE A 1 91 ? 0.467 20.078 -4.844 1 98.31 91 PHE A C 1
ATOM 677 O O . PHE A 1 91 ? 1.176 20.312 -5.824 1 98.31 91 PHE A O 1
ATOM 684 N N . GLU A 1 92 ? -0.665 20.547 -4.754 1 96.62 92 GLU A N 1
ATOM 685 C CA . GLU A 1 92 ? -1.241 21.594 -5.598 1 96.62 92 GLU A CA 1
ATOM 686 C C . GLU A 1 92 ? -1.711 21.016 -6.934 1 96.62 92 GLU A C 1
ATOM 688 O O . GLU A 1 92 ? -2.754 21.422 -7.453 1 96.62 92 GLU A O 1
ATOM 693 N N . ARG A 1 93 ? -0.925 20.047 -7.5 1 97.06 93 ARG A N 1
ATOM 694 C CA . ARG A 1 93 ? -1.289 19.359 -8.734 1 97.06 93 ARG A CA 1
ATOM 695 C C . ARG A 1 93 ? -1.079 17.859 -8.609 1 97.06 93 ARG A C 1
ATOM 697 O O . ARG A 1 93 ? -0.107 17.422 -8 1 97.06 93 ARG A O 1
ATOM 704 N N . PRO A 1 94 ? -2.055 17.188 -9.258 1 96.56 94 PRO A N 1
ATOM 705 C CA . PRO A 1 94 ? -1.883 15.734 -9.195 1 96.56 94 PRO A CA 1
ATOM 706 C C . PRO A 1 94 ? -0.627 15.258 -9.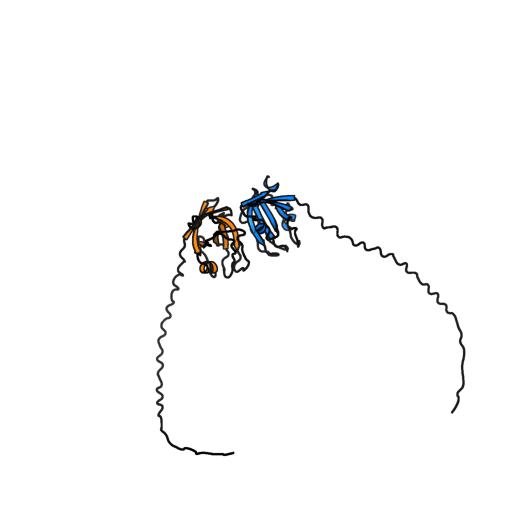922 1 96.56 94 PRO A C 1
ATOM 708 O O . PRO A 1 94 ? -0.357 15.695 -11.047 1 96.56 94 PRO A O 1
ATOM 711 N N . ALA A 1 95 ? 0.129 14.43 -9.336 1 96.25 95 ALA A N 1
ATOM 712 C CA . ALA A 1 95 ? 1.321 13.773 -9.867 1 96.25 95 ALA A CA 1
ATOM 713 C C . ALA A 1 95 ? 1.727 12.586 -9 1 96.25 95 ALA A C 1
ATOM 715 O O . ALA A 1 95 ? 1.285 12.461 -7.855 1 96.25 95 ALA A O 1
ATOM 716 N N . PRO A 1 96 ? 2.516 11.656 -9.609 1 92.31 96 PRO A N 1
ATOM 717 C CA . PRO A 1 96 ? 3.064 10.633 -8.711 1 92.31 96 PRO A CA 1
ATOM 718 C C . PRO A 1 96 ? 3.859 11.219 -7.555 1 92.31 96 PRO A C 1
ATOM 720 O O . PRO A 1 96 ? 4.621 12.172 -7.742 1 92.31 96 PRO A O 1
ATOM 723 N N . ALA A 1 97 ? 3.549 10.68 -6.391 1 95.56 97 ALA A N 1
ATOM 724 C CA . ALA A 1 97 ? 4.254 11.148 -5.195 1 95.56 97 ALA A CA 1
ATOM 725 C C . ALA A 1 97 ? 5.172 10.062 -4.648 1 95.56 97 ALA A C 1
ATOM 727 O O . ALA A 1 97 ? 4.875 8.867 -4.758 1 95.56 97 ALA A O 1
ATOM 728 N N . THR A 1 98 ? 6.328 10.484 -4.09 1 94.62 98 THR A N 1
ATOM 729 C CA . THR A 1 98 ? 7.25 9.625 -3.352 1 94.62 98 THR A CA 1
ATOM 730 C C . THR A 1 98 ? 7.504 10.18 -1.954 1 94.62 98 THR A C 1
ATOM 732 O O . THR A 1 98 ? 7.766 11.375 -1.792 1 94.62 98 THR A O 1
ATOM 735 N N . MET A 1 99 ? 7.293 9.328 -1.026 1 97.19 99 MET A N 1
ATOM 736 C CA . MET A 1 99 ? 7.473 9.703 0.372 1 97.19 99 MET A CA 1
ATOM 737 C C . MET A 1 99 ? 8.57 8.875 1.024 1 97.19 99 MET A C 1
ATOM 739 O O . MET A 1 99 ? 9.102 7.945 0.412 1 97.19 99 MET A O 1
ATOM 743 N N . TRP A 1 100 ? 9.008 9.352 2.158 1 95.81 100 TRP A N 1
ATOM 744 C CA . TRP A 1 100 ? 10.008 8.641 2.951 1 95.81 100 TRP A CA 1
ATOM 745 C C . TRP A 1 100 ? 9.883 9 4.43 1 95.81 100 TRP A C 1
ATOM 747 O O . TRP A 1 100 ? 9.094 9.875 4.801 1 95.81 100 TRP A O 1
ATOM 757 N N . MET A 1 101 ? 10.586 8.227 5.246 1 98.12 101 MET A N 1
ATOM 758 C CA . MET A 1 101 ? 10.516 8.43 6.691 1 98.12 101 MET A CA 1
ATOM 759 C C . MET A 1 101 ? 11.82 9.008 7.227 1 98.12 101 MET A C 1
ATOM 761 O O . MET A 1 101 ? 12.125 8.867 8.414 1 98.12 101 MET A O 1
ATOM 765 N N . LYS A 1 102 ? 12.578 9.656 6.445 1 97.88 102 LYS A N 1
ATOM 766 C CA . LYS A 1 102 ? 13.828 10.25 6.902 1 97.88 102 LYS A CA 1
ATOM 767 C C . LYS A 1 102 ? 13.586 11.219 8.062 1 97.88 102 LYS A C 1
ATOM 769 O O . LYS A 1 102 ? 12.711 12.078 7.988 1 97.88 102 LYS A O 1
ATOM 774 N N . ASN A 1 103 ? 14.383 11.023 9.141 1 98.56 103 ASN A N 1
ATOM 775 C CA . ASN A 1 103 ? 14.359 11.867 10.336 1 98.56 103 ASN A CA 1
ATOM 776 C C . ASN A 1 103 ? 12.977 11.906 10.969 1 98.56 103 ASN A C 1
ATOM 778 O O . ASN A 1 103 ? 12.664 12.82 11.734 1 98.56 103 ASN A O 1
ATOM 782 N N . THR A 1 104 ? 12.102 11.031 10.633 1 98.75 104 THR A N 1
ATOM 783 C CA . THR A 1 104 ? 10.766 10.914 11.203 1 98.75 104 THR A CA 1
ATOM 784 C C . THR A 1 104 ? 10.711 9.781 12.227 1 98.75 104 THR A C 1
ATOM 786 O O . THR A 1 104 ? 10.859 8.609 11.859 1 98.75 104 THR A O 1
ATOM 789 N N . TYR A 1 105 ? 10.438 10.039 13.43 1 98.56 105 TYR A N 1
ATOM 790 C CA . TYR A 1 105 ? 10.57 9.094 14.531 1 98.56 105 TYR A CA 1
ATOM 791 C C . TYR A 1 105 ? 9.266 8.344 14.766 1 98.56 105 TYR A C 1
ATOM 793 O O . TYR A 1 105 ? 9.25 7.316 15.445 1 98.56 105 TYR A O 1
ATOM 801 N N . LEU A 1 106 ? 8.156 8.906 14.344 1 98.19 106 LEU A N 1
ATOM 802 C CA . LEU A 1 106 ? 6.836 8.297 14.484 1 98.19 106 LEU A CA 1
ATOM 803 C C . LEU A 1 106 ? 6.586 7.281 13.367 1 98.19 106 LEU A C 1
ATOM 805 O O . LEU A 1 106 ? 6.922 7.527 12.211 1 98.19 106 LEU A O 1
ATOM 809 N N . SER A 1 107 ? 6.027 6.102 13.766 1 97.88 107 SER A N 1
ATOM 810 C CA . SER A 1 107 ? 5.43 5.27 12.727 1 97.88 107 SER A CA 1
ATOM 811 C C . SER A 1 107 ? 4.113 5.867 12.234 1 97.88 107 SER A C 1
ATOM 813 O O . SER A 1 107 ? 3.342 6.418 13.016 1 97.88 107 SER A O 1
ATOM 815 N N . LEU A 1 108 ? 3.854 5.707 10.891 1 98.69 108 LEU A N 1
ATOM 816 C CA . LEU A 1 108 ? 2.717 6.43 10.328 1 98.69 108 LEU A CA 1
ATOM 817 C C . LEU A 1 108 ? 1.91 5.527 9.398 1 98.69 108 LEU A C 1
ATOM 819 O O . LEU A 1 108 ? 2.434 4.543 8.875 1 98.69 108 LEU A O 1
ATOM 823 N N . ASP A 1 109 ? 0.639 5.84 9.266 1 97.5 109 ASP A N 1
ATOM 824 C CA . A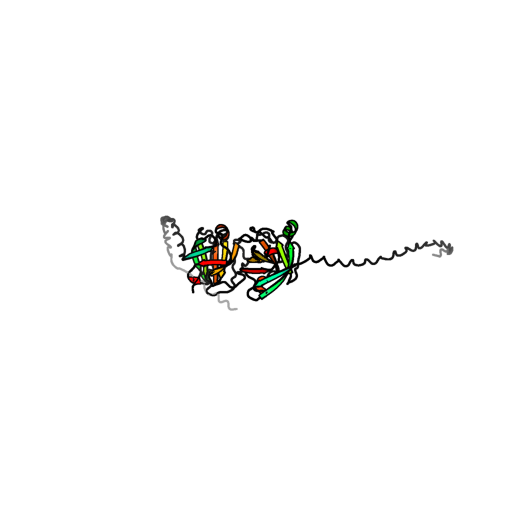SP A 1 109 ? -0.15 5.484 8.086 1 97.5 109 ASP A CA 1
ATOM 825 C C . ASP A 1 109 ? -0.122 6.602 7.047 1 97.5 109 ASP A C 1
ATOM 827 O O . ASP A 1 109 ? -0.526 7.73 7.332 1 97.5 109 ASP A O 1
ATOM 831 N N . MET A 1 110 ? 0.373 6.258 5.836 1 98 110 MET A N 1
ATOM 832 C CA . MET A 1 110 ? 0.363 7.238 4.754 1 98 110 MET A CA 1
ATOM 833 C C . MET A 1 110 ? -0.833 7.023 3.832 1 98 110 MET A C 1
ATOM 835 O O . MET A 1 110 ? -0.942 5.977 3.186 1 98 110 MET A O 1
ATOM 839 N N . VAL A 1 111 ? -1.674 7.973 3.812 1 98.56 111 VAL A N 1
ATOM 840 C CA . VAL A 1 111 ? -2.891 7.93 3.008 1 98.56 111 VAL A CA 1
ATOM 841 C C . VAL A 1 111 ? -2.699 8.766 1.742 1 98.56 111 VAL A C 1
ATOM 843 O O . VAL A 1 111 ? -2.648 10 1.805 1 98.56 111 VAL A O 1
ATOM 846 N N . PHE A 1 112 ? -2.586 8.102 0.624 1 98.19 112 PHE A N 1
ATOM 847 C CA . PHE A 1 112 ? -2.439 8.773 -0.66 1 98.19 112 PHE A CA 1
ATOM 848 C C . PHE A 1 112 ? -3.803 9.102 -1.259 1 98.19 112 PHE A C 1
ATOM 850 O O . PHE A 1 112 ? -4.664 8.227 -1.372 1 98.19 112 PHE A O 1
ATOM 857 N N . ILE A 1 113 ? -3.969 10.367 -1.67 1 98.62 113 ILE A N 1
ATOM 858 C CA . ILE A 1 113 ? -5.312 10.844 -1.968 1 98.62 113 ILE A CA 1
ATOM 859 C C . ILE A 1 113 ? -5.363 11.398 -3.391 1 98.62 113 ILE A C 1
ATOM 861 O O . ILE A 1 113 ? -4.555 12.258 -3.756 1 98.62 113 ILE A O 1
ATOM 865 N N . ARG A 1 114 ? -6.312 10.938 -4.125 1 96.94 114 ARG A N 1
ATOM 866 C CA . ARG A 1 114 ? -6.527 11.391 -5.492 1 96.94 114 ARG A CA 1
ATOM 867 C C . ARG A 1 114 ? -7.109 12.805 -5.512 1 96.94 114 ARG A C 1
ATOM 869 O O . ARG A 1 114 ? -7.516 13.328 -4.473 1 96.94 114 ARG A O 1
ATOM 876 N N . SER A 1 115 ? -7.16 13.391 -6.691 1 97.62 115 SER A N 1
ATOM 877 C CA . SER A 1 115 ? -7.641 14.758 -6.863 1 97.62 115 SER A CA 1
ATOM 878 C C . SER A 1 115 ? -9.109 14.875 -6.469 1 97.62 115 SER A C 1
ATOM 880 O O . SER A 1 115 ? -9.555 15.945 -6.051 1 97.62 115 SER A O 1
ATOM 882 N N . ASP A 1 116 ? -9.852 13.766 -6.555 1 96.62 116 ASP A N 1
ATOM 883 C CA . ASP A 1 116 ? -11.273 13.828 -6.254 1 96.62 116 ASP A CA 1
ATOM 884 C C . ASP A 1 116 ? -11.539 13.547 -4.773 1 96.62 116 ASP A C 1
ATOM 886 O O . ASP A 1 116 ? -12.695 13.453 -4.352 1 96.62 116 ASP A O 1
ATOM 890 N N . GLY A 1 117 ? -10.492 13.328 -4.016 1 98.38 117 GLY A N 1
ATOM 891 C CA . GLY A 1 117 ? -10.617 13.109 -2.582 1 98.38 117 GLY A CA 1
ATOM 892 C C . GLY A 1 117 ? -10.711 11.641 -2.211 1 98.38 117 GLY A C 1
ATOM 893 O O . GLY A 1 117 ? -10.75 11.297 -1.027 1 98.38 117 GLY A O 1
ATOM 894 N N . SER A 1 118 ? -10.773 10.805 -3.209 1 96.94 118 SER A N 1
ATOM 895 C CA . SER A 1 118 ? -10.789 9.383 -2.887 1 96.94 118 SER A CA 1
ATOM 896 C C . SER A 1 118 ? -9.398 8.883 -2.518 1 96.94 118 SER A C 1
ATOM 898 O O . SER A 1 118 ? -8.398 9.352 -3.064 1 96.94 118 SER A O 1
ATOM 900 N N . ILE A 1 119 ? -9.375 7.883 -1.648 1 97.56 119 ILE A N 1
ATOM 901 C CA . ILE A 1 119 ? -8.102 7.309 -1.228 1 97.56 119 ILE A CA 1
ATOM 902 C C . ILE A 1 119 ? -7.613 6.316 -2.279 1 97.56 119 ILE A C 1
ATOM 904 O O . ILE A 1 119 ? -8.32 5.367 -2.621 1 97.56 119 ILE A O 1
ATOM 908 N N . ALA A 1 120 ? -6.438 6.566 -2.77 1 94.69 120 ALA A N 1
ATOM 909 C CA . ALA A 1 120 ? -5.797 5.668 -3.725 1 94.69 120 ALA A CA 1
ATOM 910 C C . ALA A 1 120 ? -5.262 4.418 -3.029 1 94.69 120 ALA A C 1
ATOM 912 O O . ALA A 1 120 ? -5.496 3.297 -3.482 1 94.69 120 ALA A O 1
ATOM 913 N N . ARG A 1 121 ? -4.527 4.602 -1.959 1 93.19 121 ARG A N 1
ATOM 914 C CA . ARG A 1 121 ? -3.965 3.518 -1.162 1 93.19 121 ARG A CA 1
ATOM 915 C C . ARG A 1 121 ? -3.48 4.027 0.191 1 93.19 121 ARG A C 1
ATOM 917 O O . ARG A 1 121 ? -3.357 5.234 0.398 1 93.19 121 ARG A O 1
ATOM 924 N N . ILE A 1 122 ? -3.287 3.062 1.044 1 95.75 122 ILE A N 1
ATOM 925 C CA . ILE A 1 122 ? -2.695 3.336 2.35 1 95.75 122 ILE A CA 1
ATOM 926 C C . ILE A 1 122 ? -1.429 2.502 2.525 1 95.75 122 ILE A C 1
ATOM 928 O O . ILE A 1 122 ? -1.434 1.293 2.279 1 95.75 122 ILE A O 1
ATOM 932 N N . ALA A 1 123 ? -0.31 3.131 2.799 1 94.12 123 ALA A N 1
ATOM 933 C CA . ALA A 1 123 ? 0.864 2.455 3.344 1 94.12 123 ALA A CA 1
ATOM 934 C C . ALA A 1 123 ? 0.843 2.463 4.871 1 94.12 123 ALA A C 1
ATOM 936 O O . ALA A 1 123 ? 1.078 3.5 5.496 1 94.12 123 ALA A O 1
ATOM 937 N N . PRO A 1 124 ? 0.492 1.348 5.41 1 92.62 124 PRO A N 1
ATOM 938 C CA . PRO A 1 124 ? 0.337 1.315 6.867 1 92.62 124 PRO A CA 1
ATOM 939 C C . PRO A 1 124 ? 1.661 1.1 7.598 1 92.62 124 PRO A C 1
ATOM 941 O O . PRO A 1 124 ? 2.568 0.456 7.059 1 92.62 124 PRO A O 1
ATOM 944 N N . ASP A 1 125 ? 1.738 1.708 8.781 1 93.94 125 ASP A N 1
ATOM 945 C CA . ASP A 1 125 ? 2.793 1.383 9.734 1 93.94 125 ASP A CA 1
ATOM 946 C C . ASP A 1 125 ? 4.176 1.545 9.102 1 93.94 125 ASP A C 1
ATOM 948 O O . ASP A 1 125 ? 4.984 0.616 9.125 1 93.94 125 ASP A O 1
ATOM 952 N N . THR A 1 126 ? 4.359 2.633 8.477 1 94.62 126 THR A N 1
ATOM 953 C CA . THR A 1 126 ? 5.645 2.896 7.836 1 94.62 126 THR A CA 1
ATOM 954 C C . THR A 1 126 ? 6.773 2.859 8.859 1 94.62 126 THR A C 1
ATOM 956 O O . THR A 1 126 ? 6.551 3.115 10.047 1 94.62 126 THR A O 1
ATOM 959 N N . GLU A 1 127 ? 7.941 2.586 8.453 1 92.69 127 GLU A N 1
ATOM 960 C CA . GLU A 1 127 ? 9.078 2.342 9.336 1 92.69 127 GLU A CA 1
ATOM 961 C C . GLU A 1 127 ? 9.781 3.646 9.695 1 92.69 127 GLU A C 1
ATOM 963 O O . GLU A 1 127 ? 10.367 4.301 8.828 1 92.69 127 GLU A O 1
ATOM 968 N N . PRO A 1 128 ? 9.875 3.934 10.977 1 97.56 128 PRO A N 1
ATOM 969 C CA . PRO A 1 128 ? 10.594 5.145 11.383 1 97.56 128 PRO A CA 1
ATOM 970 C C . PRO A 1 128 ? 12.031 5.18 10.875 1 97.56 128 PRO A C 1
ATOM 972 O O . PRO A 1 128 ? 12.711 4.148 10.875 1 97.56 128 PRO A O 1
ATOM 975 N N . LEU A 1 129 ? 12.422 6.328 10.406 1 97.81 129 LEU A N 1
ATOM 976 C CA . LEU A 1 129 ? 13.789 6.68 10.039 1 97.81 129 LEU A CA 1
ATOM 977 C C . LEU A 1 129 ? 14.188 6.004 8.734 1 97.81 129 LEU A C 1
ATOM 979 O O . LEU A 1 129 ? 15.273 6.262 8.203 1 97.81 129 LEU A O 1
ATOM 983 N N . SER A 1 130 ? 13.359 5.168 8.195 1 95.19 130 SER A N 1
ATOM 984 C CA . SER A 1 130 ? 13.711 4.484 6.953 1 95.19 130 SER A CA 1
ATOM 985 C C . SER A 1 130 ? 13.891 5.477 5.809 1 95.19 130 SER A C 1
ATOM 987 O O . SER A 1 130 ? 13.102 6.414 5.664 1 95.19 130 SER A O 1
ATOM 989 N N . THR A 1 131 ? 14.875 5.211 4.891 1 95.19 131 THR A N 1
ATOM 990 C CA . THR A 1 131 ? 15.078 6.051 3.717 1 95.19 131 THR A CA 1
ATOM 991 C C . THR A 1 131 ? 14.539 5.371 2.463 1 95.19 131 THR A C 1
ATOM 993 O O . THR A 1 131 ? 14.75 5.848 1.348 1 95.19 131 THR A O 1
ATOM 996 N N . LYS A 1 132 ? 13.883 4.262 2.701 1 88.25 132 LYS A N 1
ATOM 997 C CA . LYS A 1 132 ? 13.227 3.613 1.568 1 88.25 132 LYS A CA 1
ATOM 998 C C . LYS A 1 132 ? 12.07 4.461 1.045 1 88.25 132 LYS A C 1
ATOM 1000 O O . LYS A 1 132 ? 11.297 5.012 1.827 1 88.25 132 LYS A O 1
ATOM 1005 N N . VAL A 1 133 ? 11.984 4.477 -0.19 1 90.88 133 VAL A N 1
ATOM 1006 C CA . VAL A 1 133 ? 10.953 5.285 -0.833 1 90.88 133 VAL A CA 1
ATOM 1007 C C . VAL A 1 133 ? 9.602 4.59 -0.705 1 90.88 133 VAL A C 1
ATOM 1009 O O . VAL A 1 133 ? 9.508 3.369 -0.849 1 90.88 133 VAL A O 1
ATOM 1012 N N . ILE A 1 134 ? 8.547 5.352 -0.483 1 93 134 ILE A N 1
ATOM 1013 C CA . ILE A 1 134 ? 7.164 4.895 -0.444 1 93 134 ILE A CA 1
ATOM 1014 C C . ILE A 1 134 ? 6.355 5.602 -1.53 1 93 134 ILE A C 1
ATOM 1016 O O . ILE A 1 134 ? 5.93 6.746 -1.353 1 93 134 ILE A O 1
ATOM 1020 N N . PRO A 1 135 ? 6.148 4.91 -2.604 1 91.06 135 PRO A N 1
ATOM 1021 C CA . PRO A 1 135 ? 5.492 5.555 -3.742 1 91.06 135 PRO A CA 1
ATOM 1022 C C . PRO A 1 135 ? 3.967 5.531 -3.635 1 91.06 135 PRO A C 1
ATOM 1024 O O . PRO A 1 135 ? 3.402 4.625 -3.014 1 91.06 135 PRO A O 1
ATOM 1027 N N . SER A 1 136 ? 3.344 6.52 -4.309 1 93.25 136 SER A N 1
ATOM 1028 C CA . SER A 1 136 ? 1.887 6.539 -4.387 1 93.25 136 SER A CA 1
ATOM 1029 C C . SER A 1 136 ? 1.369 5.461 -5.336 1 93.25 136 SER A C 1
ATOM 1031 O O . SER A 1 136 ? 0.232 5.004 -5.203 1 93.25 136 SER A O 1
ATOM 1033 N N . GLY A 1 137 ? 2.148 5.117 -6.352 1 86.5 137 GLY A N 1
ATOM 1034 C CA . GLY A 1 137 ? 1.762 4.121 -7.336 1 86.5 137 GLY A CA 1
ATOM 1035 C C . GLY A 1 137 ? 0.897 4.688 -8.445 1 86.5 137 GLY A C 1
ATOM 1036 O O . GLY A 1 137 ? 0.663 4.02 -9.461 1 86.5 137 GLY A O 1
ATOM 1037 N N . GLU A 1 138 ? 0.344 5.785 -8.312 1 88.25 138 GLU A N 1
ATOM 1038 C CA . GLU A 1 138 ? -0.469 6.539 -9.258 1 88.25 138 GLU A CA 1
ATOM 1039 C C . GLU A 1 138 ? -0.463 8.031 -8.93 1 88.25 138 GLU A C 1
ATOM 1041 O O . GLU A 1 138 ? 0.011 8.43 -7.867 1 88.25 138 GLU A O 1
ATOM 1046 N N . PRO A 1 139 ? -0.931 8.914 -9.898 1 93 139 PRO A N 1
ATOM 1047 C CA . PRO A 1 139 ? -0.997 10.336 -9.562 1 93 139 PRO A CA 1
ATOM 1048 C C . PRO A 1 139 ? -1.928 10.617 -8.391 1 93 139 PRO A C 1
ATOM 1050 O O . PRO A 1 139 ? -3.033 10.078 -8.328 1 93 139 PRO A O 1
ATOM 1053 N N . VAL A 1 140 ? -1.475 11.422 -7.504 1 97.38 140 VAL A N 1
ATOM 1054 C CA . VAL A 1 140 ? -2.262 11.859 -6.352 1 97.38 140 VAL A CA 1
ATOM 1055 C C . VAL A 1 140 ? -2.084 13.359 -6.141 1 97.38 140 VAL A C 1
ATOM 1057 O O . VAL A 1 140 ? -1.109 13.945 -6.609 1 97.38 140 VAL A O 1
ATOM 1060 N N . LEU A 1 141 ? -3.082 13.953 -5.43 1 98.62 141 LEU A N 1
ATOM 1061 C CA . LEU A 1 141 ? -3.061 15.383 -5.137 1 98.62 141 LEU A CA 1
ATOM 1062 C C . LEU A 1 141 ? -2.457 15.648 -3.76 1 98.62 141 LEU A C 1
ATOM 1064 O O . LEU A 1 141 ? -1.876 16.703 -3.527 1 98.62 141 LEU A O 1
ATOM 1068 N N . ALA A 1 142 ? -2.594 14.688 -2.881 1 98.88 142 ALA A N 1
ATOM 1069 C CA . ALA A 1 142 ? -2.211 14.93 -1.492 1 98.88 142 ALA A CA 1
ATOM 1070 C C . ALA A 1 142 ? -1.812 13.625 -0.799 1 98.88 142 ALA A C 1
ATOM 1072 O O . ALA A 1 142 ? -2.129 12.539 -1.281 1 98.88 142 ALA A O 1
ATOM 1073 N N . VAL A 1 143 ? -1.079 13.734 0.281 1 98.94 143 VAL A N 1
ATOM 1074 C CA . VAL A 1 143 ? -0.802 12.648 1.216 1 98.94 143 VAL A CA 1
ATOM 1075 C C . VAL A 1 143 ? -1.17 13.086 2.633 1 98.94 143 VAL A C 1
ATOM 1077 O O . VAL A 1 143 ? -0.801 14.172 3.072 1 98.94 143 VAL A O 1
ATOM 1080 N N . LEU A 1 144 ? -1.933 12.273 3.287 1 98.94 144 LEU A N 1
ATOM 1081 C CA . LEU A 1 144 ? -2.256 12.469 4.695 1 98.94 144 LEU A CA 1
ATOM 1082 C C . LEU A 1 144 ? -1.477 11.5 5.574 1 98.94 144 LEU A C 1
ATOM 1084 O O . LEU A 1 144 ? -1.499 10.289 5.34 1 98.94 144 LEU A O 1
ATOM 1088 N N . GLU A 1 145 ? -0.772 11.977 6.473 1 98.88 145 GLU A N 1
ATOM 1089 C CA . GLU A 1 145 ? -0.053 11.172 7.457 1 98.88 145 GLU A CA 1
ATOM 1090 C C . GLU A 1 145 ? -0.806 11.117 8.781 1 98.88 145 GLU A C 1
ATOM 1092 O O . GLU A 1 145 ? -1.152 12.156 9.352 1 98.88 145 GLU A O 1
ATOM 1097 N N . LEU A 1 146 ? -1.089 9.953 9.211 1 98.88 146 LEU A N 1
ATOM 1098 C CA . LEU A 1 146 ? -1.723 9.688 10.492 1 98.88 146 LEU A CA 1
ATOM 1099 C C . LEU A 1 146 ? -0.842 8.789 11.359 1 98.88 146 LEU A C 1
ATOM 1101 O O . LEU A 1 146 ? 0.075 8.141 10.852 1 98.88 146 LEU A O 1
ATOM 1105 N N . ASN A 1 147 ? -1.188 8.805 12.68 1 98.62 147 ASN A N 1
ATOM 1106 C CA . ASN A 1 147 ? -0.524 7.809 13.508 1 98.62 147 ASN A CA 1
ATOM 1107 C C . ASN A 1 147 ? -0.734 6.398 12.969 1 98.62 147 ASN A C 1
ATOM 1109 O O . ASN A 1 147 ? -1.834 6.051 12.539 1 98.62 147 ASN A O 1
ATOM 1113 N N . ALA A 1 148 ? 0.372 5.629 13.047 1 97.25 148 ALA A N 1
ATOM 1114 C CA . ALA A 1 148 ? 0.272 4.238 12.617 1 97.25 148 ALA A CA 1
ATOM 1115 C C . ALA A 1 148 ? -0.874 3.523 13.336 1 97.25 148 ALA A C 1
ATOM 1117 O O . ALA A 1 148 ? -1.098 3.736 14.523 1 97.25 148 ALA A O 1
ATOM 1118 N N . GLY A 1 149 ? -1.548 2.668 12.57 1 95.69 149 GLY A N 1
ATOM 1119 C CA . GLY A 1 149 ? -2.625 1.872 13.133 1 95.69 149 GLY A CA 1
ATOM 1120 C C . GLY A 1 149 ? -3.973 2.566 13.078 1 95.69 149 GLY A C 1
ATOM 1121 O O . GLY A 1 149 ? -5.012 1.937 13.297 1 95.69 149 GLY A O 1
ATOM 1122 N N . THR A 1 150 ? -4.027 3.812 12.805 1 98.06 150 THR A N 1
ATOM 1123 C CA . THR A 1 150 ? -5.262 4.594 12.797 1 98.06 150 THR A CA 1
ATOM 1124 C C . THR A 1 150 ? -6.219 4.09 11.727 1 98.06 150 THR A C 1
ATOM 1126 O O . THR A 1 150 ? -7.41 3.908 11.984 1 98.06 150 THR A O 1
ATOM 1129 N N . ALA A 1 151 ? -5.777 3.859 10.531 1 97.06 151 ALA A N 1
ATOM 1130 C CA . ALA A 1 151 ? -6.637 3.402 9.438 1 97.06 151 ALA A CA 1
ATOM 1131 C C . ALA A 1 151 ? -7.305 2.076 9.789 1 97.06 151 ALA A C 1
ATOM 1133 O O . ALA A 1 151 ? -8.508 1.911 9.594 1 97.06 151 ALA A O 1
ATOM 1134 N N . ALA A 1 152 ? -6.496 1.187 10.289 1 92 152 ALA A N 1
ATOM 1135 C CA . ALA A 1 152 ? -7.039 -0.117 10.664 1 92 152 ALA A CA 1
ATOM 1136 C C . ALA A 1 152 ? -8.086 0.02 11.766 1 92 152 ALA A C 1
ATOM 1138 O O . ALA A 1 152 ? -9.164 -0.569 11.68 1 92 152 ALA A O 1
ATOM 1139 N N . LYS A 1 153 ? -7.75 0.757 12.719 1 95.44 153 LYS A N 1
ATOM 1140 C CA . LYS A 1 153 ? -8.633 0.941 13.875 1 95.44 153 LYS A CA 1
ATOM 1141 C C . LYS A 1 153 ? -9.969 1.53 13.445 1 95.44 153 LYS A C 1
ATOM 1143 O O . LYS A 1 153 ? -11.023 1.131 13.953 1 95.44 153 LYS A O 1
ATOM 1148 N N . LEU A 1 154 ? -9.945 2.412 12.539 1 97.44 154 LEU A N 1
ATOM 1149 C CA . LEU A 1 154 ? -11.133 3.174 12.188 1 97.44 154 LEU A CA 1
ATOM 1150 C C . LEU A 1 154 ? -11.805 2.592 10.945 1 97.44 154 LEU A C 1
ATOM 1152 O O . LEU A 1 154 ? -12.828 3.104 10.492 1 97.44 154 LEU A O 1
ATOM 1156 N N . GLY A 1 155 ? -11.188 1.62 10.305 1 93.94 155 GLY A N 1
ATOM 1157 C CA . GLY A 1 155 ? -11.758 0.996 9.125 1 93.94 155 GLY A CA 1
ATOM 1158 C C . GLY A 1 155 ? -11.602 1.832 7.867 1 93.94 155 GLY A C 1
ATOM 1159 O O . GLY A 1 155 ? -12.438 1.766 6.961 1 93.94 155 GLY A O 1
ATOM 1160 N N . ILE A 1 156 ? -10.625 2.643 7.82 1 96.5 156 ILE A N 1
ATOM 1161 C CA . ILE A 1 156 ? -10.328 3.469 6.652 1 96.5 156 ILE A CA 1
ATOM 1162 C C . ILE A 1 156 ? -9.617 2.631 5.598 1 96.5 156 ILE A C 1
ATOM 1164 O O . ILE A 1 156 ? -8.68 1.893 5.91 1 96.5 156 ILE A O 1
ATOM 1168 N N . ARG A 1 157 ? -10.102 2.803 4.332 1 93.06 157 ARG A N 1
ATOM 1169 C CA . ARG A 1 157 ? -9.562 1.958 3.271 1 93.06 157 ARG A CA 1
ATOM 1170 C C . ARG A 1 157 ? -9.5 2.713 1.948 1 93.06 157 ARG A C 1
ATOM 1172 O O . ARG A 1 157 ? -10.086 3.789 1.814 1 93.06 157 ARG A O 1
ATOM 1179 N N . ALA A 1 158 ? -8.727 2.096 0.979 1 93.31 158 ALA A N 1
ATOM 1180 C CA . ALA A 1 158 ? -8.734 2.623 -0.383 1 93.31 158 ALA A CA 1
ATOM 1181 C C . ALA A 1 158 ? -10.164 2.734 -0.918 1 93.31 158 ALA A C 1
ATOM 1183 O O . ALA A 1 158 ? -10.984 1.843 -0.699 1 93.31 158 ALA A O 1
ATOM 1184 N N . GLY A 1 159 ? -10.375 3.779 -1.564 1 92.44 159 GLY A N 1
ATOM 1185 C CA . GLY A 1 159 ? -11.703 4.027 -2.104 1 92.44 159 GLY A CA 1
ATOM 1186 C C . GLY A 1 159 ? -12.547 4.93 -1.221 1 92.44 159 GLY A C 1
ATOM 1187 O O . GLY A 1 159 ? -13.492 5.559 -1.693 1 92.44 159 GLY A O 1
ATOM 1188 N N . ASP A 1 160 ? -12.281 4.973 0.058 1 95.75 160 ASP A N 1
ATOM 1189 C CA . ASP A 1 160 ? -12.977 5.891 0.954 1 95.75 160 ASP A CA 1
ATOM 1190 C C . ASP A 1 160 ? -12.719 7.344 0.558 1 95.75 160 ASP A C 1
ATOM 1192 O O . ASP A 1 160 ? -11.805 7.629 -0.218 1 95.75 160 ASP A O 1
ATOM 1196 N N . ARG A 1 161 ? -13.523 8.258 1.175 1 98.25 161 ARG A N 1
ATOM 1197 C CA . ARG A 1 161 ? -13.477 9.648 0.729 1 98.25 161 ARG A CA 1
ATOM 1198 C C . ARG A 1 161 ? -12.914 10.555 1.815 1 98.25 161 ARG A C 1
ATOM 1200 O O . ARG A 1 161 ? -13.336 10.484 2.973 1 98.25 161 ARG A O 1
ATOM 1207 N N . VAL A 1 162 ? -11.977 11.406 1.37 1 98.88 162 VAL A N 1
ATOM 1208 C CA . VAL A 1 162 ? -11.43 12.445 2.236 1 98.88 162 VAL A CA 1
ATOM 1209 C C . VAL A 1 162 ? -12.141 13.766 1.967 1 98.88 162 VAL A C 1
ATOM 1211 O O . VAL A 1 162 ? -12.273 14.188 0.813 1 98.88 162 VAL A O 1
ATOM 1214 N N . GLU A 1 163 ? -12.547 14.344 3.043 1 98.69 163 GLU A N 1
ATOM 1215 C CA . GLU A 1 163 ? -13.234 15.633 2.959 1 98.69 163 GLU A CA 1
ATOM 1216 C C . GLU A 1 163 ? -12.359 16.766 3.488 1 98.69 163 GLU A C 1
ATOM 1218 O O . GLU A 1 163 ? -12.016 16.781 4.672 1 98.69 163 GLU A O 1
ATOM 1223 N N . HIS A 1 164 ? -12.047 17.688 2.686 1 98.56 164 HIS A N 1
ATOM 1224 C CA . HIS A 1 164 ? -11.281 18.922 2.904 1 98.56 164 HIS A CA 1
ATOM 1225 C C . HIS A 1 164 ? -11.484 19.906 1.761 1 98.56 164 HIS A C 1
ATOM 1227 O O . HIS A 1 164 ? -11.641 19.5 0.605 1 98.56 164 HIS A O 1
ATOM 1233 N N . PRO A 1 165 ? -11.453 21.203 2.045 1 97.19 165 PRO A N 1
ATOM 1234 C CA . PRO A 1 165 ? -11.75 22.188 1.006 1 97.19 165 PRO A CA 1
ATOM 1235 C C . PRO A 1 165 ? -10.828 22.078 -0.205 1 97.19 165 PRO A C 1
ATOM 1237 O O . PRO A 1 165 ? -11.234 22.391 -1.326 1 97.19 165 PRO A O 1
ATOM 1240 N N . MET A 1 166 ? -9.68 21.547 -0.066 1 96.94 166 MET A N 1
ATOM 1241 C CA . MET A 1 166 ? -8.703 21.531 -1.153 1 96.94 166 MET A CA 1
ATOM 1242 C C . MET A 1 166 ? -9.141 20.578 -2.256 1 96.94 166 MET A C 1
ATOM 1244 O O . MET A 1 166 ? -8.641 20.641 -3.381 1 96.94 166 MET A O 1
ATOM 1248 N N . PHE A 1 167 ? -10.039 19.703 -2 1 97.5 167 PHE A N 1
ATOM 1249 C CA . PHE A 1 167 ? -10.445 18.703 -2.99 1 97.5 167 PHE A CA 1
ATOM 1250 C C . PHE A 1 167 ? -11.656 19.203 -3.777 1 97.5 167 PHE A C 1
ATOM 1252 O O . PHE A 1 167 ? -12.156 18.5 -4.656 1 97.5 167 PHE A O 1
ATOM 1259 N N . LYS A 1 168 ? -12.141 20.297 -3.498 1 89.25 168 LYS A N 1
ATOM 1260 C CA . LYS A 1 168 ? -13.242 20.938 -4.215 1 89.25 168 LYS A CA 1
ATOM 1261 C C . LYS A 1 168 ? -12.734 21.984 -5.191 1 89.25 168 LYS A C 1
ATOM 1263 O O . LYS A 1 168 ? -13.523 22.656 -5.863 1 89.25 168 LYS A O 1
ATOM 1268 N N . ARG A 1 169 ? -11.508 22.188 -5.309 1 74.38 169 ARG A N 1
ATOM 1269 C CA . ARG A 1 169 ? -10.938 23.25 -6.133 1 74.38 169 ARG A CA 1
ATOM 1270 C C . ARG A 1 169 ? -10.977 22.891 -7.609 1 74.38 169 ARG A C 1
ATOM 1272 O O . ARG A 1 169 ? -10.938 21.703 -7.961 1 74.38 169 ARG A O 1
ATOM 1279 N N . MET B 1 1 ? 43.562 -65.625 52.188 1 23.8 1 MET B N 1
ATOM 1280 C CA . MET B 1 1 ? 44.812 -65.312 51.562 1 23.8 1 MET B CA 1
ATOM 1281 C C . MET B 1 1 ? 45.094 -66.188 50.344 1 23.8 1 MET B C 1
ATOM 1283 O O . MET B 1 1 ? 46.062 -66 49.625 1 23.8 1 MET B O 1
ATOM 1287 N N . THR B 1 2 ? 44.125 -67.062 50 1 24.47 2 THR B N 1
ATOM 1288 C CA . THR B 1 2 ? 44.594 -68.375 49.5 1 24.47 2 THR B CA 1
ATOM 1289 C C . THR B 1 2 ? 44.906 -68.25 48 1 24.47 2 THR B C 1
ATOM 1291 O O . THR B 1 2 ? 44.062 -67.875 47.188 1 24.47 2 THR B O 1
ATOM 1294 N N . VAL B 1 3 ? 46.062 -68.375 47.594 1 24.58 3 VAL B N 1
ATOM 1295 C CA . VAL B 1 3 ? 47.031 -68 46.562 1 24.58 3 VAL B CA 1
ATOM 1296 C C . VAL B 1 3 ? 46.938 -68.938 45.375 1 24.58 3 VAL B C 1
ATOM 1298 O O . VAL B 1 3 ? 47.656 -68.812 44.406 1 24.58 3 VAL B O 1
ATOM 1301 N N . ILE B 1 4 ? 45.75 -69.562 45.031 1 24.38 4 ILE B N 1
ATOM 1302 C CA . ILE B 1 4 ? 45.969 -70.812 44.312 1 24.38 4 ILE B CA 1
ATOM 1303 C C . ILE B 1 4 ? 46.469 -70.438 42.906 1 24.38 4 ILE B C 1
ATOM 1305 O O . ILE B 1 4 ? 45.812 -69.75 42.156 1 24.38 4 ILE B O 1
ATOM 1309 N N . ARG B 1 5 ? 47.688 -70.75 42.531 1 28.08 5 ARG B N 1
ATOM 1310 C CA . ARG B 1 5 ? 48.656 -70.312 41.531 1 28.08 5 ARG B CA 1
ATOM 1311 C C . ARG B 1 5 ? 48.406 -71 40.219 1 28.08 5 ARG B C 1
ATOM 1313 O O . ARG B 1 5 ? 49.062 -70.75 39.219 1 28.08 5 ARG B O 1
ATOM 1320 N N . VAL B 1 6 ? 47.156 -71.562 39.969 1 28.44 6 VAL B N 1
ATOM 1321 C CA . VAL B 1 6 ? 47.312 -72.812 39.219 1 28.44 6 VAL B CA 1
ATOM 1322 C C . VAL B 1 6 ? 47.969 -72.5 37.875 1 28.44 6 VAL B C 1
ATOM 1324 O O . VAL B 1 6 ? 47.875 -71.375 37.344 1 28.44 6 VAL B O 1
ATOM 1327 N N . PRO B 1 7 ? 48.062 -73.562 36.938 1 28.88 7 PRO B N 1
ATOM 1328 C CA . PRO B 1 7 ? 49.156 -74.188 36.156 1 28.88 7 PRO B CA 1
ATOM 1329 C C . PRO B 1 7 ? 49.188 -73.688 34.719 1 28.88 7 PRO B C 1
ATOM 1331 O O . PRO B 1 7 ? 48.188 -73.188 34.219 1 28.88 7 PRO B O 1
ATOM 1334 N N . VAL B 1 8 ? 50.312 -73.75 34.094 1 30.17 8 VAL B N 1
ATOM 1335 C CA . VAL B 1 8 ? 51.125 -73.188 33.031 1 30.17 8 VAL B CA 1
ATOM 1336 C C . VAL B 1 8 ? 50.781 -73.938 3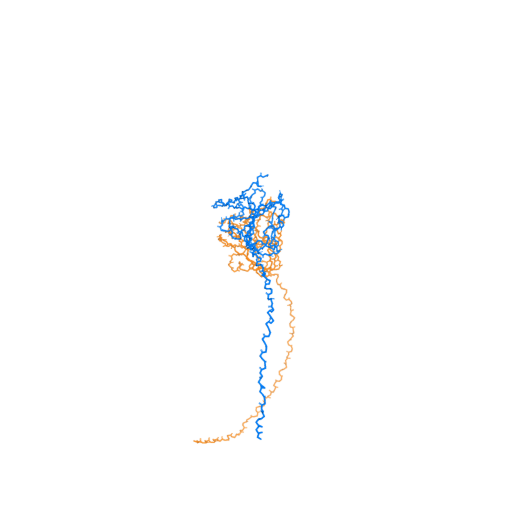1.719 1 30.17 8 VAL B C 1
ATOM 1338 O O . VAL B 1 8 ? 51.188 -75.062 31.547 1 30.17 8 VAL B O 1
ATOM 1341 N N . PHE B 1 9 ? 49.438 -74 31.281 1 26.5 9 PHE B N 1
ATOM 1342 C CA . PHE B 1 9 ? 49.188 -75.062 30.328 1 26.5 9 PHE B CA 1
ATOM 1343 C C . PHE B 1 9 ? 49.906 -74.812 29 1 26.5 9 PHE B C 1
ATOM 1345 O O . PHE B 1 9 ? 49.906 -73.688 28.516 1 26.5 9 PHE B O 1
ATOM 1352 N N . PRO B 1 10 ? 50.562 -75.812 28.547 1 25.39 10 PRO B N 1
ATOM 1353 C CA . PRO B 1 10 ? 51.688 -75.812 27.594 1 25.39 10 PRO B CA 1
ATOM 1354 C C . PRO B 1 10 ? 51.281 -75.312 26.203 1 25.39 10 PRO B C 1
ATOM 1356 O O . PRO B 1 10 ? 51.812 -74.375 25.688 1 25.39 10 PRO B O 1
ATOM 1359 N N . SER B 1 11 ? 50.969 -76.312 25.312 1 24.11 11 SER B N 1
ATOM 1360 C CA . SER B 1 11 ? 51.875 -76.688 24.234 1 24.11 11 SER B CA 1
ATOM 1361 C C . SER B 1 11 ? 51.469 -76 22.922 1 24.11 11 SER B C 1
ATOM 1363 O O . SER B 1 11 ? 52.281 -75.375 22.266 1 24.11 11 SER B O 1
ATOM 1365 N N . ALA B 1 12 ? 50.625 -76.75 21.984 1 26.27 12 ALA B N 1
ATOM 1366 C CA . ALA B 1 12 ? 51.156 -77.25 20.719 1 26.27 12 ALA B CA 1
ATOM 1367 C C . ALA B 1 12 ? 50.781 -76.312 19.562 1 26.27 12 ALA B C 1
ATOM 1369 O O . ALA B 1 12 ? 51.594 -76.125 18.656 1 26.27 12 ALA B O 1
ATOM 1370 N N . THR B 1 13 ? 49.469 -75.875 19.453 1 25.59 13 THR B N 1
ATOM 1371 C CA . THR B 1 13 ? 48.875 -76.312 18.188 1 25.59 13 THR B CA 1
ATOM 1372 C C . THR B 1 13 ? 49.438 -75.5 17.016 1 25.59 13 THR B C 1
ATOM 1374 O O . THR B 1 13 ? 49.969 -74.375 17.219 1 25.59 13 THR B O 1
ATOM 1377 N N . LYS B 1 14 ? 48.812 -75.75 15.719 1 26.52 14 LYS B N 1
ATOM 1378 C CA . LYS B 1 14 ? 49.062 -75.938 14.297 1 26.52 14 LYS B CA 1
ATOM 1379 C C . LYS B 1 14 ? 49.156 -74.625 13.539 1 26.52 14 LYS B C 1
ATOM 1381 O O . LYS B 1 14 ? 48.688 -73.625 13.992 1 26.52 14 LYS B O 1
ATOM 1386 N N . LEU B 1 15 ? 49.938 -74.688 12.398 1 29.91 15 LEU B N 1
ATOM 1387 C CA . LEU B 1 15 ? 50.656 -73.938 11.375 1 29.91 15 LEU B CA 1
ATOM 1388 C C . LEU B 1 15 ? 49.719 -73.25 10.414 1 29.91 15 LEU B C 1
ATOM 1390 O O . LEU B 1 15 ? 50.094 -72.875 9.32 1 29.91 15 LEU B O 1
ATOM 1394 N N . LEU B 1 16 ? 48.656 -72.562 10.891 1 30.86 16 LEU B N 1
ATOM 1395 C CA . LEU B 1 16 ? 47.688 -72.125 9.867 1 30.86 16 LEU B CA 1
ATOM 1396 C C . LEU B 1 16 ? 48.344 -71.25 8.812 1 30.86 16 LEU B C 1
ATOM 1398 O O . LEU B 1 16 ? 48.938 -70.25 9.141 1 30.86 16 LEU B O 1
ATOM 1402 N N . HIS B 1 17 ? 48.719 -71.938 7.695 1 28.89 17 HIS B N 1
ATOM 1403 C CA . HIS B 1 17 ? 49.344 -71.312 6.5 1 28.89 17 HIS B CA 1
ATOM 1404 C C . HIS B 1 17 ? 48.469 -70.25 5.918 1 28.89 17 HIS B C 1
ATOM 1406 O O . HIS B 1 17 ? 47.281 -70.438 5.609 1 28.89 17 HIS B O 1
ATOM 1412 N N . LEU B 1 18 ? 48.469 -69 6.297 1 30.17 18 LEU B N 1
ATOM 1413 C CA . LEU B 1 18 ? 47.688 -67.875 5.848 1 30.17 18 LEU B CA 1
ATOM 1414 C C . LEU B 1 18 ? 48.031 -67.5 4.402 1 30.17 18 LEU B C 1
ATOM 1416 O O . LEU B 1 18 ? 49.156 -67.062 4.105 1 30.17 18 LEU B O 1
ATOM 1420 N N . ALA B 1 19 ? 47.594 -68.375 3.479 1 30.17 19 ALA B N 1
ATOM 1421 C CA . ALA B 1 19 ? 47.875 -68 2.088 1 30.17 19 ALA B CA 1
ATOM 1422 C C . ALA B 1 19 ? 47.281 -66.625 1.744 1 30.17 19 ALA B C 1
ATOM 1424 O O . ALA B 1 19 ? 46.094 -66.375 1.993 1 30.17 19 ALA B O 1
ATOM 1425 N N . ALA B 1 20 ? 48.062 -65.625 1.628 1 29.38 20 ALA B N 1
ATOM 1426 C CA . ALA B 1 20 ? 47.844 -64.188 1.33 1 29.38 20 ALA B CA 1
ATOM 1427 C C . ALA B 1 20 ? 47.25 -64 -0.073 1 29.38 20 ALA B C 1
ATOM 1429 O O . ALA B 1 20 ? 47.938 -64.25 -1.067 1 29.38 20 ALA B O 1
ATOM 1430 N N . CYS B 1 21 ? 46 -64.562 -0.333 1 32.41 21 CYS B N 1
ATOM 1431 C CA . CYS B 1 21 ? 45.469 -64.312 -1.66 1 32.41 21 CYS B CA 1
ATOM 1432 C C . CYS B 1 21 ? 45.469 -62.844 -2.008 1 32.41 21 CYS B C 1
ATOM 1434 O O . CYS B 1 21 ? 44.875 -62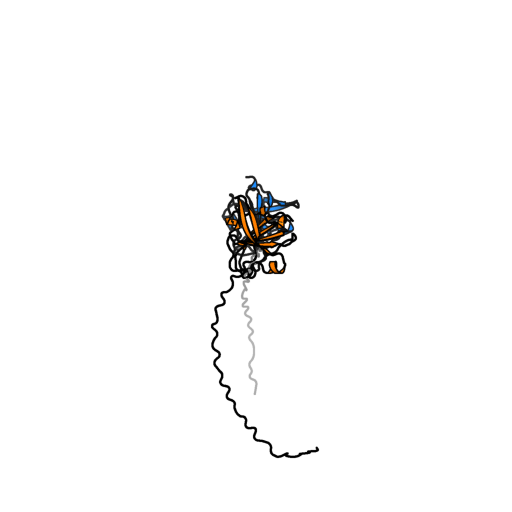 -1.304 1 32.41 21 CYS B O 1
ATOM 1436 N N . LEU B 1 22 ? 46.531 -62.25 -2.527 1 33.31 22 LEU B N 1
ATOM 1437 C CA . LEU B 1 22 ? 46.656 -60.875 -3.023 1 33.31 22 LEU B CA 1
ATOM 1438 C C . LEU B 1 22 ? 45.625 -60.562 -4.098 1 33.31 22 LEU B C 1
ATOM 1440 O O . LEU B 1 22 ? 45.656 -61.188 -5.176 1 33.31 22 LEU B O 1
ATOM 1444 N N . ALA B 1 23 ? 44.375 -60.25 -3.734 1 33.78 23 ALA B N 1
ATOM 1445 C CA . ALA B 1 23 ? 43.25 -59.844 -4.594 1 33.78 23 ALA B CA 1
ATOM 1446 C C . ALA B 1 23 ? 43.656 -58.688 -5.5 1 33.78 23 ALA B C 1
ATOM 1448 O O . ALA B 1 23 ? 44.219 -57.688 -5.035 1 33.78 23 ALA B O 1
ATOM 1449 N N . THR B 1 24 ? 43.938 -58.969 -6.809 1 39.72 24 THR B N 1
ATOM 1450 C CA . THR B 1 24 ? 44.156 -58.031 -7.883 1 39.72 24 THR B CA 1
ATOM 1451 C C . THR B 1 24 ? 43 -57.062 -8.039 1 39.72 24 THR B C 1
ATOM 1453 O O . THR B 1 24 ? 41.844 -57.5 -8.164 1 39.72 24 THR B O 1
ATOM 1456 N N . LEU B 1 25 ? 42.969 -55.875 -7.488 1 38 25 LEU B N 1
ATOM 1457 C CA . LEU B 1 25 ? 42 -54.781 -7.594 1 38 25 LEU B CA 1
ATOM 1458 C C . LEU B 1 25 ? 41.812 -54.375 -9.047 1 38 25 LEU B C 1
ATOM 1460 O O . LEU B 1 25 ? 42.75 -53.844 -9.672 1 38 25 LEU B O 1
ATOM 1464 N N . ALA B 1 26 ? 41.094 -55.188 -9.867 1 40.16 26 ALA B N 1
ATOM 1465 C CA . ALA B 1 26 ? 40.75 -54.75 -11.219 1 40.16 26 ALA B CA 1
ATOM 1466 C C . ALA B 1 26 ? 40.125 -53.375 -11.203 1 40.16 26 ALA B C 1
ATOM 1468 O O . ALA B 1 26 ? 39.25 -53.094 -10.391 1 40.16 26 ALA B O 1
ATOM 1469 N N . ALA B 1 27 ? 40.812 -52.344 -11.781 1 44.62 27 ALA B N 1
ATOM 1470 C CA . ALA B 1 27 ? 40.406 -50.938 -12.016 1 44.62 27 ALA B CA 1
ATOM 1471 C C . ALA B 1 27 ? 39.062 -50.875 -12.727 1 44.62 27 ALA B C 1
ATOM 1473 O O . ALA B 1 27 ? 38.906 -51.406 -13.812 1 44.62 27 ALA B O 1
ATOM 1474 N N . LEU B 1 28 ? 37.938 -50.781 -12.039 1 49.41 28 LEU B N 1
ATOM 1475 C CA . LEU B 1 28 ? 36.625 -50.531 -12.609 1 49.41 28 LEU B CA 1
ATOM 1476 C C . LEU B 1 28 ? 36.656 -49.344 -13.562 1 49.41 28 LEU B C 1
ATOM 1478 O O . LEU B 1 28 ? 37.281 -48.312 -13.258 1 49.41 28 LEU B O 1
ATOM 1482 N N . PRO B 1 29 ? 36.406 -49.656 -14.867 1 53.5 29 PRO B N 1
ATOM 1483 C CA . PRO B 1 29 ? 36.375 -48.5 -15.797 1 53.5 29 PRO B CA 1
ATOM 1484 C C . PRO B 1 29 ? 35.438 -47.406 -15.312 1 53.5 29 PRO B C 1
ATOM 1486 O O . PRO B 1 29 ? 34.469 -47.656 -14.602 1 53.5 29 PRO B O 1
ATOM 1489 N N . ALA B 1 30 ? 35.906 -46.094 -15.258 1 51.25 30 ALA B N 1
ATOM 1490 C CA . ALA B 1 30 ? 35.188 -44.844 -14.961 1 51.25 30 ALA B CA 1
ATOM 1491 C C . ALA B 1 30 ? 34 -44.688 -15.914 1 51.25 30 ALA B C 1
ATOM 1493 O O . ALA B 1 30 ? 34.188 -44.625 -17.141 1 51.25 30 ALA B O 1
ATOM 1494 N N . LEU B 1 31 ? 32.844 -45.219 -15.594 1 52.69 31 LEU B N 1
ATOM 1495 C CA . LEU B 1 31 ? 31.641 -44.875 -16.375 1 52.69 31 LEU B CA 1
ATOM 1496 C C . LEU B 1 31 ? 31.547 -43.375 -16.594 1 52.69 31 LEU B C 1
ATOM 1498 O O . LEU B 1 31 ? 31.844 -42.594 -15.688 1 52.69 31 LEU B O 1
ATOM 1502 N N . PRO B 1 32 ? 31.578 -42.938 -17.875 1 54.06 32 PRO B N 1
ATOM 1503 C CA . PRO B 1 32 ? 31.422 -41.5 -18.078 1 54.06 32 PRO B CA 1
ATOM 1504 C C . PRO B 1 32 ? 30.219 -40.906 -17.344 1 54.06 32 PRO B C 1
ATOM 1506 O O . PRO B 1 32 ? 29.156 -41.531 -17.297 1 54.06 32 PRO B O 1
ATOM 1509 N N . LEU B 1 33 ? 30.453 -40.031 -16.438 1 51.44 33 LEU B N 1
ATOM 1510 C CA . LEU B 1 33 ? 29.406 -39.219 -15.852 1 51.44 33 LEU B CA 1
ATOM 1511 C C . LEU B 1 33 ? 28.578 -38.531 -16.938 1 51.44 33 LEU B C 1
ATOM 1513 O O . LEU B 1 33 ? 29.078 -37.625 -17.625 1 51.44 33 LEU B O 1
ATOM 1517 N N . ARG B 1 34 ? 27.797 -39.188 -17.766 1 42.97 34 ARG B N 1
ATOM 1518 C CA . ARG B 1 34 ? 26.828 -38.438 -18.562 1 42.97 34 ARG B CA 1
ATOM 1519 C C . ARG B 1 34 ? 26.266 -37.281 -17.766 1 42.97 34 ARG B C 1
ATOM 1521 O O . ARG B 1 34 ? 25.766 -37.469 -16.656 1 42.97 34 ARG B O 1
ATOM 1528 N N . ALA B 1 35 ? 26.625 -36.094 -18.125 1 50.5 35 ALA B N 1
ATOM 1529 C CA . ALA B 1 35 ? 25.984 -34.875 -17.688 1 50.5 35 ALA B CA 1
ATOM 1530 C C . ALA B 1 35 ? 24.469 -35 -17.703 1 50.5 35 ALA B C 1
ATOM 1532 O O . ALA B 1 35 ? 23.859 -35.219 -18.75 1 50.5 35 ALA B O 1
ATOM 1533 N N . GLN B 1 36 ? 23.844 -35.531 -16.766 1 45.12 36 GLN B N 1
ATOM 1534 C CA . GLN B 1 36 ? 22.391 -35.438 -16.703 1 45.12 36 GLN B CA 1
ATOM 1535 C C . GLN B 1 36 ? 21.906 -34.062 -17.141 1 45.12 36 GLN B C 1
ATOM 1537 O O . GLN B 1 36 ? 22.266 -33.062 -16.531 1 45.12 36 GLN B O 1
ATOM 1542 N N . GLU B 1 37 ? 21.625 -33.875 -18.375 1 46.53 37 GLU B N 1
ATOM 1543 C CA . GLU B 1 37 ? 20.891 -32.656 -18.703 1 46.53 37 GLU B CA 1
ATOM 1544 C C . GLU B 1 37 ? 19.766 -32.406 -17.719 1 46.53 37 GLU B C 1
ATOM 1546 O O . GLU B 1 37 ? 18.922 -33.281 -17.469 1 46.53 37 GLU B O 1
ATOM 1551 N N . ALA B 1 38 ? 19.891 -31.516 -16.688 1 44.56 38 ALA B N 1
ATOM 1552 C CA . ALA B 1 38 ? 18.828 -31.078 -15.805 1 44.56 38 ALA B CA 1
ATOM 1553 C C . ALA B 1 38 ? 17.5 -30.984 -16.547 1 44.56 38 ALA B C 1
ATOM 1555 O O . ALA B 1 38 ? 17.406 -30.359 -17.594 1 44.56 38 ALA B O 1
ATOM 1556 N N . ALA B 1 39 ? 16.609 -31.938 -16.625 1 46.31 39 ALA B N 1
ATOM 1557 C CA . ALA B 1 39 ? 15.234 -31.797 -17.109 1 46.31 39 ALA B CA 1
ATOM 1558 C C . ALA B 1 39 ? 14.719 -30.375 -16.891 1 46.31 39 ALA B C 1
ATOM 1560 O O . ALA B 1 39 ? 15.031 -29.734 -15.883 1 46.31 39 ALA B O 1
ATOM 1561 N N . PRO B 1 40 ? 14.336 -29.578 -17.891 1 45.81 40 PRO B N 1
ATOM 1562 C CA . PRO B 1 40 ? 13.773 -28.266 -17.594 1 45.81 40 PRO B CA 1
ATOM 1563 C C . PRO B 1 40 ? 12.828 -28.266 -16.391 1 45.81 40 PRO B C 1
ATOM 1565 O O . PRO B 1 40 ? 12.062 -29.219 -16.219 1 45.81 40 PRO B O 1
ATOM 1568 N N . ALA B 1 41 ? 13.117 -27.797 -15.227 1 45.97 41 ALA B N 1
ATOM 1569 C CA . ALA B 1 41 ? 12.211 -27.641 -14.102 1 45.97 41 ALA B CA 1
ATOM 1570 C C . ALA B 1 41 ? 10.758 -27.578 -14.57 1 45.97 41 ALA B C 1
ATOM 1572 O O . ALA B 1 41 ? 10.422 -26.828 -15.477 1 45.97 41 ALA B O 1
ATOM 1573 N N . ALA B 1 42 ? 9.945 -28.562 -14.625 1 48.25 42 ALA B N 1
ATOM 1574 C CA . ALA B 1 42 ? 8.516 -28.578 -14.922 1 48.25 42 ALA B CA 1
ATOM 1575 C C . ALA B 1 42 ? 7.859 -27.25 -14.531 1 48.25 42 ALA B C 1
ATOM 1577 O O . ALA B 1 42 ? 7.879 -26.875 -13.367 1 48.25 42 ALA B O 1
ATOM 1578 N N . GLN B 1 43 ? 7.797 -26.312 -15.414 1 59.75 43 GLN B N 1
ATOM 1579 C CA . GLN B 1 43 ? 7.047 -25.078 -15.188 1 59.75 43 GLN B CA 1
ATOM 1580 C C . GLN B 1 43 ? 5.688 -25.375 -14.562 1 59.75 43 GLN B C 1
ATOM 1582 O O . GLN B 1 43 ? 4.914 -26.172 -15.086 1 59.75 43 GLN B O 1
ATOM 1587 N N . ALA B 1 44 ? 5.5 -25.109 -13.289 1 71.88 44 ALA B N 1
ATOM 1588 C CA . ALA B 1 44 ? 4.23 -25.312 -12.602 1 71.88 44 ALA B CA 1
ATOM 1589 C C . ALA B 1 44 ? 3.057 -24.859 -13.469 1 71.88 44 ALA B C 1
ATOM 1591 O O . ALA B 1 44 ? 3.191 -23.938 -14.273 1 71.88 44 ALA B O 1
ATOM 1592 N N . ALA B 1 45 ? 2.02 -25.688 -13.555 1 91.62 45 ALA B N 1
ATOM 1593 C CA . ALA B 1 45 ? 0.795 -25.375 -14.289 1 91.62 45 ALA B CA 1
ATOM 1594 C C . ALA B 1 45 ? 0.288 -23.969 -13.938 1 91.62 45 ALA B C 1
ATOM 1596 O O . ALA B 1 45 ? 0.325 -23.562 -12.773 1 91.62 45 ALA B O 1
ATOM 1597 N N . THR B 1 46 ? 0.017 -23.141 -14.984 1 97.94 46 THR B N 1
ATOM 1598 C CA . THR B 1 46 ? -0.477 -21.781 -14.797 1 97.94 46 THR B CA 1
ATOM 1599 C C . THR B 1 46 ? -1.933 -21.672 -15.242 1 97.94 46 THR B C 1
ATOM 1601 O O . THR B 1 46 ? -2.441 -22.547 -15.945 1 97.94 46 THR B O 1
ATOM 1604 N N . GLU B 1 47 ? -2.676 -20.75 -14.656 1 98.5 47 GLU B N 1
ATOM 1605 C CA . GLU B 1 47 ? -4.023 -20.344 -15.047 1 98.5 47 GLU B CA 1
ATOM 1606 C C . GLU B 1 47 ? -4.039 -18.906 -15.578 1 98.5 47 GLU B C 1
ATOM 1608 O O . GLU B 1 47 ? -3.209 -18.078 -15.188 1 98.5 47 GLU B O 1
ATOM 1613 N N . LEU B 1 48 ? -4.98 -18.688 -16.484 1 98.44 48 LEU B N 1
ATOM 1614 C CA . LEU B 1 48 ? -5.129 -17.344 -17.031 1 98.44 48 LEU B CA 1
ATOM 1615 C C . LEU B 1 48 ? -5.82 -16.422 -16.031 1 98.44 48 LEU B C 1
ATOM 1617 O O . LEU B 1 48 ? -6.805 -16.812 -15.398 1 98.44 48 LEU B O 1
ATOM 1621 N N . LEU B 1 49 ? -5.285 -15.211 -15.883 1 98.81 49 LEU B N 1
ATOM 1622 C CA . LEU B 1 49 ? -5.84 -14.148 -15.055 1 98.81 49 LEU B CA 1
ATOM 1623 C C . LEU B 1 49 ? -5.801 -12.812 -15.789 1 98.81 49 LEU B C 1
ATOM 1625 O O . LEU B 1 49 ? -4.805 -12.484 -16.438 1 98.81 49 LEU B O 1
ATOM 1629 N N . GLY B 1 50 ? -6.914 -12.062 -15.711 1 98.88 50 GLY B N 1
ATOM 1630 C CA . GLY B 1 50 ? -6.938 -10.719 -16.281 1 98.88 50 GLY B CA 1
ATOM 1631 C C . GLY B 1 50 ? -7.074 -9.633 -15.242 1 98.88 50 GLY B C 1
ATOM 1632 O O . GLY B 1 50 ? -7.719 -9.828 -14.203 1 98.88 50 GLY B O 1
ATOM 1633 N N . ILE B 1 51 ? -6.379 -8.531 -15.531 1 98.88 51 ILE B N 1
ATOM 1634 C CA . ILE B 1 51 ? -6.648 -7.309 -14.781 1 98.88 51 ILE B CA 1
ATOM 1635 C C . ILE B 1 51 ? -7.207 -6.238 -15.719 1 98.88 51 ILE B C 1
ATOM 1637 O O . ILE B 1 51 ? -6.578 -5.895 -16.719 1 98.88 51 ILE B O 1
ATOM 1641 N N . VAL B 1 52 ? -8.391 -5.77 -15.391 1 98.62 52 VAL B N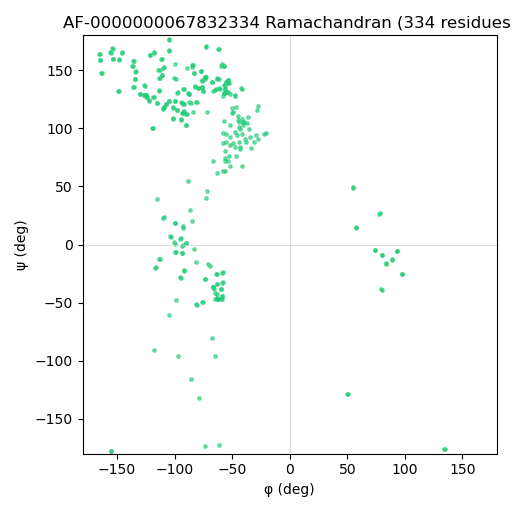 1
ATOM 1642 C CA . VAL B 1 52 ? -9.016 -4.707 -16.172 1 98.62 52 VAL B CA 1
ATOM 1643 C C . VAL B 1 52 ? -8.711 -3.352 -15.531 1 98.62 52 VAL B C 1
ATOM 1645 O O . VAL B 1 52 ? -9.234 -3.027 -14.461 1 98.62 52 VAL B O 1
ATOM 1648 N N . ALA B 1 53 ? -7.863 -2.598 -16.172 1 97.19 53 ALA B N 1
ATOM 1649 C CA . ALA B 1 53 ? -7.512 -1.239 -15.773 1 97.19 53 ALA B CA 1
ATOM 1650 C C . ALA B 1 53 ? -8.172 -0.208 -16.688 1 97.19 53 ALA B C 1
ATOM 1652 O O . ALA B 1 53 ? -8.938 -0.565 -17.578 1 97.19 53 ALA B O 1
ATOM 1653 N N . LYS B 1 54 ? -7.957 1.059 -16.312 1 92.69 54 LYS B N 1
ATOM 1654 C CA . LYS B 1 54 ? -8.562 2.131 -17.094 1 92.69 54 LYS B CA 1
ATOM 1655 C C . LYS B 1 54 ? -8.109 2.07 -18.562 1 92.69 54 LYS B C 1
ATOM 1657 O O . LYS B 1 54 ? -8.891 2.373 -19.469 1 92.69 54 LYS B O 1
ATOM 1662 N N . ASN B 1 55 ? -6.922 1.632 -18.734 1 96.06 55 ASN B N 1
ATOM 1663 C CA . ASN B 1 55 ? -6.344 1.669 -20.078 1 96.06 55 ASN B CA 1
ATOM 1664 C C . ASN B 1 55 ? -6.531 0.34 -20.797 1 96.06 55 ASN B C 1
ATOM 1666 O O . ASN B 1 55 ? -5.992 0.144 -21.891 1 96.06 55 ASN B O 1
ATOM 1670 N N . GLY B 1 56 ? -7.242 -0.59 -20.172 1 97.69 56 GLY B N 1
ATOM 1671 C CA . GLY B 1 56 ? -7.539 -1.834 -20.859 1 97.69 56 GLY B CA 1
ATOM 1672 C C . GLY B 1 56 ? -7.324 -3.062 -20 1 97.69 56 GLY B C 1
ATOM 1673 O O . GLY B 1 56 ? -7.062 -2.947 -18.797 1 97.69 56 GLY B O 1
ATOM 1674 N N . ARG B 1 57 ? -7.516 -4.195 -20.688 1 98.44 57 ARG B N 1
ATOM 1675 C CA . ARG B 1 57 ? -7.348 -5.484 -20.031 1 98.44 57 ARG B CA 1
ATOM 1676 C C . ARG B 1 57 ? -5.926 -6.004 -20.188 1 98.44 57 ARG B C 1
ATOM 1678 O O . ARG B 1 57 ? -5.367 -5.98 -21.297 1 98.44 57 ARG B O 1
ATOM 1685 N N . HIS B 1 58 ? -5.324 -6.473 -19.125 1 98.81 58 HIS B N 1
ATOM 1686 C CA . HIS B 1 58 ? -3.988 -7.055 -19.125 1 98.81 58 HIS B CA 1
ATOM 1687 C C . HIS B 1 58 ? -4.027 -8.516 -18.672 1 98.81 58 HIS B C 1
ATOM 1689 O O . HIS B 1 58 ? -4.512 -8.828 -17.594 1 98.81 58 HIS B O 1
ATOM 1695 N N . ALA B 1 59 ? -3.471 -9.375 -19.469 1 98.81 59 ALA B N 1
ATOM 1696 C CA . ALA B 1 59 ? -3.512 -10.805 -19.203 1 98.81 59 ALA B CA 1
ATOM 1697 C C . ALA B 1 59 ? -2.211 -11.281 -18.562 1 98.81 59 ALA B C 1
ATOM 1699 O O . ALA B 1 59 ? -1.125 -10.844 -18.953 1 98.81 59 ALA B O 1
ATOM 1700 N N . PHE B 1 60 ? -2.318 -12.18 -17.656 1 98.88 60 PHE B N 1
ATOM 1701 C CA . PHE B 1 60 ? -1.193 -12.836 -17 1 98.88 60 PHE B CA 1
ATOM 1702 C C . PHE B 1 60 ? -1.411 -14.344 -16.938 1 98.88 60 PHE B C 1
ATOM 1704 O O . PHE B 1 60 ? -2.551 -14.812 -16.859 1 98.88 60 PHE B O 1
ATOM 1711 N N . GLN B 1 61 ? -0.31 -15.102 -16.969 1 98.69 61 GLN B N 1
ATOM 1712 C CA . GLN B 1 61 ? -0.275 -16.5 -16.562 1 98.69 61 GLN B CA 1
ATOM 1713 C C . GLN B 1 61 ? 0.147 -16.656 -15.102 1 98.69 61 GLN B C 1
ATOM 1715 O O . GLN B 1 61 ? 1.264 -16.281 -14.734 1 98.69 61 GLN B O 1
ATOM 1720 N N . VAL B 1 62 ? -0.762 -17.312 -14.32 1 98.88 62 VAL B N 1
ATOM 1721 C CA . VAL B 1 62 ? -0.436 -17.266 -12.898 1 98.88 62 VAL B CA 1
ATOM 1722 C C . VAL B 1 62 ? -0.404 -18.672 -12.328 1 98.88 62 VAL B C 1
ATOM 1724 O O . VAL B 1 62 ? -1.225 -19.516 -12.695 1 98.88 62 VAL B O 1
ATOM 1727 N N . GLU B 1 63 ? 0.625 -18.938 -11.492 1 98.62 63 GLU B N 1
ATOM 1728 C CA . GLU B 1 63 ? 0.557 -20.078 -10.594 1 98.62 63 GLU B CA 1
ATOM 1729 C C . GLU B 1 63 ? -0.373 -19.812 -9.414 1 98.62 63 GLU B C 1
ATOM 1731 O O . GLU B 1 63 ? -0.294 -18.75 -8.789 1 98.62 63 GLU B O 1
ATOM 1736 N N . VAL B 1 64 ? -1.271 -20.766 -9.125 1 98.75 64 VAL B N 1
ATOM 1737 C CA . VAL B 1 64 ? -2.229 -20.547 -8.047 1 98.75 64 VAL B CA 1
ATOM 1738 C C . VAL B 1 64 ? -1.856 -21.406 -6.844 1 98.75 64 VAL B C 1
ATOM 1740 O O . VAL B 1 64 ? -1.746 -22.625 -6.953 1 98.75 64 VAL B O 1
ATOM 1743 N N . MET B 1 65 ? -1.617 -20.766 -5.699 1 98.5 65 MET B N 1
ATOM 1744 C CA . MET B 1 65 ? -1.335 -21.422 -4.426 1 98.5 65 MET B CA 1
ATOM 1745 C C . MET B 1 65 ? -2.615 -21.625 -3.619 1 98.5 65 MET B C 1
ATOM 1747 O O . MET B 1 65 ? -3.193 -20.656 -3.121 1 98.5 65 MET B O 1
ATOM 1751 N N . ARG B 1 66 ? -2.977 -22.859 -3.424 1 97.56 66 ARG B N 1
ATOM 1752 C CA . ARG B 1 66 ? -4.301 -23.125 -2.875 1 97.56 66 ARG B CA 1
ATOM 1753 C C . ARG B 1 66 ? -4.199 -23.797 -1.508 1 97.56 66 ARG B C 1
ATOM 1755 O O . ARG B 1 66 ? -5.176 -23.844 -0.761 1 97.56 66 ARG B O 1
ATOM 1762 N N . THR B 1 67 ? -3.023 -24.406 -1.177 1 97.56 67 THR B N 1
ATOM 1763 C CA . THR B 1 67 ? -2.832 -25.047 0.115 1 97.56 67 THR B CA 1
ATOM 1764 C C . THR B 1 67 ? -1.952 -24.203 1.025 1 97.56 67 THR B C 1
ATOM 1766 O O . THR B 1 67 ? -1.216 -23.328 0.551 1 97.56 67 THR B O 1
ATOM 1769 N N . ASP B 1 68 ? -1.995 -24.609 2.26 1 97 68 ASP B N 1
ATOM 1770 C CA . ASP B 1 68 ? -1.171 -23.891 3.219 1 97 68 ASP B CA 1
ATOM 1771 C C . ASP B 1 68 ? 0.313 -24.031 2.889 1 97 68 ASP B C 1
ATOM 1773 O O . ASP B 1 68 ? 1.076 -23.062 3.008 1 97 68 ASP B O 1
ATOM 1777 N N . ALA B 1 69 ? 0.694 -25.156 2.545 1 97.25 69 ALA B N 1
ATOM 1778 C CA . ALA B 1 69 ? 2.094 -25.391 2.205 1 97.25 69 ALA B CA 1
ATOM 1779 C C . ALA B 1 69 ? 2.51 -24.578 0.983 1 97.25 69 ALA B C 1
ATOM 1781 O O . ALA B 1 69 ? 3.596 -24 0.957 1 97.25 69 ALA B O 1
ATOM 1782 N N . GLN B 1 70 ? 1.672 -24.609 -0.018 1 97.5 70 GLN B N 1
ATOM 1783 C CA . GLN B 1 70 ? 1.938 -23.812 -1.213 1 97.5 70 GLN B CA 1
ATOM 1784 C C . GLN B 1 70 ? 2.055 -22.328 -0.874 1 97.5 70 GLN B C 1
ATOM 1786 O O . GLN B 1 70 ? 2.984 -21.656 -1.322 1 97.5 70 GLN B O 1
ATOM 1791 N N . ARG B 1 71 ? 1.173 -21.812 -0.049 1 98.06 71 ARG B N 1
ATOM 1792 C CA . ARG B 1 71 ? 1.154 -20.406 0.34 1 98.06 71 ARG B CA 1
ATOM 1793 C C . ARG B 1 71 ? 2.385 -20.047 1.168 1 98.06 71 ARG B C 1
ATOM 1795 O O . ARG B 1 71 ? 2.938 -18.953 1.03 1 98.06 71 ARG B O 1
ATOM 1802 N N . ALA B 1 72 ? 2.803 -20.922 1.955 1 96.62 72 ALA B N 1
ATOM 1803 C CA . ALA B 1 72 ? 3.986 -20.688 2.777 1 96.62 72 ALA B CA 1
ATOM 1804 C C . ALA B 1 72 ? 5.234 -20.562 1.912 1 96.62 72 ALA B C 1
ATOM 1806 O O . ALA B 1 72 ? 6.121 -19.75 2.207 1 96.62 72 ALA B O 1
ATOM 1807 N N . LYS B 1 73 ? 5.328 -21.328 0.889 1 97.12 73 LYS B N 1
ATOM 1808 C CA . LYS B 1 73 ? 6.504 -21.328 0.025 1 97.12 73 LYS B CA 1
ATOM 1809 C C . LYS B 1 73 ? 6.449 -20.156 -0.966 1 97.12 73 LYS B C 1
ATOM 1811 O O . LYS B 1 73 ? 7.426 -19.438 -1.131 1 97.12 73 LYS B O 1
ATOM 1816 N N . GLY B 1 74 ? 5.383 -20.062 -1.63 1 97.31 74 GLY B N 1
ATOM 1817 C CA . GLY B 1 74 ? 5.215 -19.031 -2.639 1 97.31 74 GLY B CA 1
ATOM 1818 C C . GLY B 1 74 ? 6.371 -18.953 -3.621 1 97.31 74 GLY B C 1
ATOM 1819 O O . GLY B 1 74 ? 6.738 -19.969 -4.223 1 97.31 74 GLY B O 1
ATOM 1820 N N . LEU B 1 75 ? 6.906 -17.719 -3.781 1 98.56 75 LEU B N 1
ATOM 1821 C CA . LEU B 1 75 ? 7.977 -17.469 -4.738 1 98.56 75 LEU B CA 1
ATOM 1822 C C . LEU B 1 75 ? 9.344 -17.609 -4.07 1 98.56 75 LEU B C 1
ATOM 1824 O O . LEU B 1 75 ? 10.359 -17.188 -4.641 1 98.56 75 LEU B O 1
ATOM 1828 N N . MET B 1 76 ? 9.453 -18.172 -2.904 1 98.62 76 MET B N 1
ATOM 1829 C CA . MET B 1 76 ? 10.734 -18.344 -2.223 1 98.62 76 MET B CA 1
ATOM 1830 C C . MET B 1 76 ? 11.742 -19.062 -3.123 1 98.62 76 MET B C 1
ATOM 1832 O O . MET B 1 76 ? 11.391 -20 -3.826 1 98.62 76 MET B O 1
ATOM 1836 N N . TYR B 1 77 ? 12.984 -18.469 -3.211 1 98.25 77 TYR B N 1
ATOM 1837 C CA . TYR B 1 77 ? 14.195 -19.031 -3.795 1 98.25 77 TYR B CA 1
ATOM 1838 C C . TYR B 1 77 ? 14.172 -18.906 -5.316 1 98.25 77 TYR B C 1
ATOM 1840 O O . TYR B 1 77 ? 15.164 -19.234 -5.98 1 98.25 77 TYR B O 1
ATOM 1848 N N . ARG B 1 78 ? 13.055 -18.516 -5.824 1 97.94 78 ARG B N 1
ATOM 1849 C CA . ARG B 1 78 ? 13.031 -18.25 -7.258 1 97.94 78 ARG B CA 1
ATOM 1850 C C . ARG B 1 78 ? 13.766 -16.953 -7.578 1 97.94 78 ARG B C 1
ATOM 1852 O O . ARG B 1 78 ? 13.648 -15.969 -6.844 1 97.94 78 ARG B O 1
ATOM 1859 N N . ARG B 1 79 ? 14.445 -16.891 -8.672 1 97.62 79 ARG B N 1
ATOM 1860 C CA . ARG B 1 79 ? 15.297 -15.75 -8.977 1 97.62 79 ARG B CA 1
ATOM 1861 C C . ARG B 1 79 ? 14.766 -14.961 -10.172 1 97.62 79 ARG B C 1
ATOM 1863 O O . ARG B 1 79 ? 15.227 -13.859 -10.453 1 97.62 79 ARG B O 1
ATOM 1870 N N . SER B 1 80 ? 13.844 -15.586 -10.828 1 97.88 80 SER B N 1
ATOM 1871 C CA . SER B 1 80 ? 13.219 -14.906 -11.961 1 97.88 80 SER B CA 1
ATOM 1872 C C . SER B 1 80 ? 11.766 -15.328 -12.133 1 97.88 80 SER B C 1
ATOM 1874 O O . SER B 1 80 ? 11.344 -16.344 -11.578 1 97.88 80 SER B O 1
ATOM 1876 N N . MET B 1 81 ? 11.047 -14.523 -12.812 1 98.06 81 MET B N 1
ATOM 1877 C CA . MET B 1 81 ? 9.672 -14.727 -13.25 1 98.06 81 MET B CA 1
ATOM 1878 C C . MET B 1 81 ? 9.406 -14.008 -14.562 1 98.06 81 MET B C 1
ATOM 1880 O O . MET B 1 81 ? 9.797 -12.859 -14.742 1 98.06 81 MET B O 1
ATOM 1884 N N . ALA B 1 82 ? 8.805 -14.734 -15.484 1 97.88 82 ALA B N 1
ATOM 1885 C CA . ALA B 1 82 ? 8.508 -14.133 -16.781 1 97.88 82 ALA B CA 1
ATOM 1886 C C . ALA B 1 82 ? 7.652 -12.883 -16.625 1 97.88 82 ALA B C 1
ATOM 1888 O O . ALA B 1 82 ? 6.871 -12.773 -15.672 1 97.88 82 ALA B O 1
ATOM 1889 N N . ALA B 1 83 ? 7.707 -11.914 -17.562 1 97.62 83 ALA B N 1
ATOM 1890 C CA . ALA B 1 83 ? 7.074 -10.602 -17.469 1 97.62 83 ALA B CA 1
ATOM 1891 C C . ALA B 1 83 ? 5.559 -10.734 -17.391 1 97.62 83 ALA B C 1
ATOM 1893 O O . ALA B 1 83 ? 4.895 -9.914 -16.75 1 97.62 83 ALA B O 1
ATOM 1894 N N . ASP B 1 84 ? 5.059 -11.742 -18.078 1 97.75 84 ASP B N 1
ATOM 1895 C CA . ASP B 1 84 ? 3.607 -11.906 -18.125 1 97.75 84 ASP B CA 1
ATOM 1896 C C . ASP B 1 84 ? 3.145 -12.969 -17.125 1 97.75 84 ASP B C 1
ATOM 1898 O O . ASP B 1 84 ? 2.061 -13.531 -17.281 1 97.75 84 ASP B O 1
ATOM 1902 N N . HIS B 1 85 ? 3.971 -13.297 -16.141 1 98.56 85 HIS B N 1
ATOM 1903 C CA . HIS B 1 85 ? 3.623 -14.305 -15.148 1 98.56 85 HIS B CA 1
ATOM 1904 C C . HIS B 1 85 ? 3.414 -13.672 -13.773 1 98.56 85 HIS B C 1
ATOM 1906 O O . HIS B 1 85 ? 3.865 -12.555 -13.523 1 98.56 85 HIS B O 1
ATOM 1912 N N . GLY B 1 86 ? 2.73 -14.383 -12.961 1 98.81 86 GLY B N 1
ATOM 1913 C CA . GLY B 1 86 ? 2.543 -14.062 -11.555 1 98.81 86 GLY B CA 1
ATOM 1914 C C . GLY B 1 86 ? 2.234 -15.281 -10.703 1 98.81 86 GLY B C 1
ATOM 1915 O O . GLY B 1 86 ? 2.266 -16.406 -11.188 1 98.81 86 GLY B O 1
ATOM 1916 N N . MET B 1 87 ? 2.014 -14.961 -9.414 1 98.88 87 MET B N 1
ATOM 1917 C CA . MET B 1 87 ? 1.556 -15.984 -8.477 1 98.88 87 MET B CA 1
ATOM 1918 C C . MET B 1 87 ? 0.344 -15.5 -7.688 1 98.88 87 MET B C 1
ATOM 1920 O O . MET B 1 87 ? 0.355 -14.398 -7.141 1 98.88 87 MET B O 1
ATOM 1924 N N . LEU B 1 88 ? -0.646 -16.328 -7.688 1 98.88 88 LEU B N 1
ATOM 1925 C CA . LEU B 1 88 ? -1.905 -15.992 -7.031 1 98.88 88 LEU B CA 1
ATOM 1926 C C . LEU B 1 88 ? -2.104 -16.844 -5.777 1 98.88 88 LEU B C 1
ATOM 1928 O O . LEU B 1 88 ? -2.178 -18.062 -5.859 1 98.88 88 LEU B O 1
ATOM 1932 N N . PHE B 1 89 ? -2.162 -16.156 -4.656 1 98.88 89 PHE B N 1
ATOM 1933 C CA . PHE B 1 89 ? -2.479 -16.812 -3.395 1 98.88 89 PHE B CA 1
ATOM 1934 C C . PHE B 1 89 ? -3.982 -16.828 -3.146 1 98.88 89 PHE B C 1
ATOM 1936 O O . PHE B 1 89 ? -4.586 -15.766 -2.941 1 98.88 89 PHE B O 1
ATOM 1943 N N . ASP B 1 90 ? -4.531 -18 -3.189 1 98.62 90 ASP B N 1
ATOM 1944 C CA . ASP B 1 90 ? -5.941 -18.203 -2.879 1 98.62 90 ASP B CA 1
ATOM 1945 C C . ASP B 1 90 ? -6.133 -18.562 -1.405 1 98.62 90 ASP B C 1
ATOM 1947 O O . ASP B 1 90 ? -5.801 -19.672 -0.979 1 98.62 90 ASP B O 1
ATOM 1951 N N . PHE B 1 91 ? -6.785 -17.656 -0.595 1 98.31 91 PHE B N 1
ATOM 1952 C CA . PHE B 1 91 ? -6.93 -17.875 0.839 1 98.31 91 PHE B CA 1
ATOM 1953 C C . PHE B 1 91 ? -8.25 -18.562 1.15 1 98.31 91 PHE B C 1
ATOM 1955 O O . PHE B 1 91 ? -8.539 -18.875 2.307 1 98.31 91 PHE B O 1
ATOM 1962 N N . GLU B 1 92 ? -9.07 -18.719 0.232 1 96.69 92 GLU B N 1
ATOM 1963 C CA . GLU B 1 92 ? -10.312 -19.484 0.297 1 96.69 92 GLU B CA 1
ATOM 1964 C C . GLU B 1 92 ? -11.422 -18.672 0.968 1 96.69 92 GLU B C 1
ATOM 1966 O O . GLU B 1 92 ? -12.578 -18.734 0.551 1 96.69 92 GLU B O 1
ATOM 1971 N N . ARG B 1 93 ? -11.047 -17.906 2.023 1 97.06 93 ARG B N 1
ATOM 1972 C CA . ARG B 1 93 ? -11.984 -17.016 2.713 1 97.06 93 ARG B CA 1
ATOM 1973 C C . ARG B 1 93 ? -11.367 -15.648 2.951 1 97.06 93 ARG B C 1
ATOM 1975 O O . ARG B 1 93 ? -10.18 -15.539 3.258 1 97.06 93 ARG B O 1
ATOM 1982 N N . PRO B 1 94 ? -12.289 -14.672 2.797 1 96.62 94 PRO B N 1
ATOM 1983 C CA . PRO B 1 94 ? -11.758 -13.328 3.045 1 96.62 94 PRO B CA 1
ATOM 1984 C C . PRO B 1 94 ? -11.312 -13.133 4.492 1 96.62 94 PRO B C 1
ATOM 1986 O O . PRO B 1 94 ? -12.039 -13.5 5.422 1 96.62 94 PRO B O 1
ATOM 1989 N N . ALA B 1 95 ? -10.188 -12.594 4.719 1 96.31 95 ALA B N 1
ATOM 1990 C CA . ALA B 1 95 ? -9.602 -12.227 6.008 1 96.31 95 ALA B CA 1
ATOM 1991 C C . ALA B 1 95 ? -8.422 -11.281 5.824 1 96.31 95 ALA B C 1
ATOM 1993 O O . ALA B 1 95 ? -7.871 -11.164 4.727 1 96.31 95 ALA B O 1
ATOM 1994 N N . PRO B 1 96 ? -8.086 -10.539 6.898 1 92.38 96 PRO B N 1
ATOM 1995 C CA . PRO B 1 96 ? -6.832 -9.797 6.781 1 92.38 96 PRO B CA 1
ATOM 1996 C C . PRO B 1 96 ? -5.641 -10.695 6.457 1 92.38 96 PRO B C 1
ATOM 1998 O O . PRO B 1 96 ? -5.516 -11.781 7.016 1 92.38 96 PRO B O 1
ATOM 2001 N N . ALA B 1 97 ? -4.891 -10.219 5.496 1 95.62 97 ALA B N 1
ATOM 2002 C CA . ALA B 1 97 ? -3.703 -10.969 5.098 1 95.62 97 ALA B CA 1
ATOM 2003 C C . ALA B 1 97 ? -2.428 -10.227 5.488 1 95.62 97 ALA B C 1
ATOM 2005 O O . ALA B 1 97 ? -2.395 -9 5.492 1 95.62 97 ALA B O 1
ATOM 2006 N N . THR B 1 98 ? -1.37 -10.984 5.852 1 94.75 98 THR B N 1
ATOM 2007 C CA . THR B 1 98 ? -0.021 -10.477 6.082 1 94.75 98 THR B CA 1
ATOM 2008 C C . THR B 1 98 ? 0.99 -11.227 5.219 1 94.75 98 THR B C 1
ATOM 2010 O O . THR B 1 98 ? 0.962 -12.461 5.145 1 94.75 98 THR B O 1
ATOM 2013 N N . MET B 1 99 ? 1.725 -10.461 4.523 1 97.12 99 MET B N 1
ATOM 2014 C CA . MET B 1 99 ? 2.73 -11.016 3.623 1 97.12 99 MET B CA 1
ATOM 2015 C C . MET B 1 99 ? 4.133 -10.586 4.035 1 97.12 99 MET B C 1
ATOM 2017 O O . MET B 1 99 ? 4.289 -9.766 4.949 1 97.12 99 MET B O 1
ATOM 2021 N N . TRP B 1 100 ? 5.094 -11.273 3.473 1 95.88 100 TRP B N 1
ATOM 2022 C CA . TRP B 1 100 ? 6.496 -10.938 3.697 1 95.88 100 TRP B CA 1
ATOM 2023 C C . TRP B 1 100 ? 7.359 -11.398 2.527 1 95.88 100 TRP B C 1
ATOM 2025 O O . TRP B 1 100 ? 6.867 -12.055 1.607 1 95.88 100 TRP B O 1
ATOM 2035 N N . MET B 1 101 ? 8.602 -10.93 2.539 1 98.06 101 MET B N 1
ATOM 2036 C CA . MET B 1 101 ? 9.516 -11.258 1.447 1 98.06 101 MET B CA 1
ATOM 2037 C C . MET B 1 101 ? 10.602 -12.211 1.918 1 98.06 101 MET B C 1
ATOM 2039 O O . MET B 1 101 ? 11.68 -12.281 1.313 1 98.06 101 MET B O 1
ATOM 2043 N N . LYS B 1 102 ? 10.391 -12.93 2.936 1 97.81 102 LYS B N 1
ATOM 2044 C CA . LYS B 1 102 ? 11.391 -13.875 3.424 1 97.81 102 LYS B CA 1
ATOM 2045 C C . LYS B 1 102 ? 11.797 -14.859 2.332 1 97.81 102 LYS B C 1
ATOM 2047 O O . LYS B 1 102 ? 10.938 -15.438 1.664 1 97.81 102 LYS B O 1
ATOM 2052 N N . ASN B 1 103 ? 13.141 -15.016 2.15 1 98.56 103 ASN B N 1
ATOM 2053 C CA . ASN B 1 103 ? 13.742 -15.953 1.205 1 98.56 103 ASN B CA 1
ATOM 2054 C C . ASN B 1 103 ? 13.266 -15.688 -0.221 1 98.56 103 ASN B C 1
ATOM 2056 O O . ASN B 1 103 ? 13.375 -16.562 -1.087 1 98.56 103 ASN B O 1
ATOM 2060 N N . THR B 1 104 ? 12.664 -14.578 -0.501 1 98.75 104 THR B N 1
ATOM 2061 C CA . THR B 1 104 ? 12.219 -14.18 -1.831 1 98.75 104 THR B CA 1
ATOM 2062 C C . THR B 1 104 ? 13.188 -13.18 -2.449 1 98.75 104 THR B C 1
ATOM 2064 O O . THR B 1 104 ? 13.336 -12.062 -1.959 1 98.75 104 THR B O 1
ATOM 2067 N N . TYR B 1 105 ? 13.789 -13.492 -3.516 1 98.56 105 TYR B N 1
ATOM 2068 C CA . TYR B 1 105 ? 14.898 -12.734 -4.086 1 98.56 105 TYR B CA 1
ATOM 2069 C C . TYR B 1 105 ? 14.398 -11.695 -5.082 1 98.56 105 TYR B C 1
ATOM 2071 O O . TYR B 1 105 ? 15.133 -10.781 -5.461 1 98.56 105 TYR B O 1
ATOM 2079 N N . LEU B 1 106 ? 13.211 -11.898 -5.613 1 98.12 106 LEU B N 1
ATOM 2080 C CA . LEU B 1 106 ? 12.602 -10.977 -6.566 1 98.12 106 LEU B CA 1
ATOM 2081 C C . LEU B 1 106 ? 11.922 -9.82 -5.848 1 98.12 106 LEU B C 1
ATOM 2083 O O . LEU B 1 106 ? 11.266 -10.016 -4.824 1 98.12 106 LEU B O 1
ATOM 2087 N N . SER B 1 107 ? 12.125 -8.594 -6.379 1 97.88 107 SER B N 1
ATOM 2088 C CA . SER B 1 107 ? 11.219 -7.523 -5.977 1 97.88 107 SER B CA 1
ATOM 2089 C C . SER B 1 107 ? 9.844 -7.699 -6.625 1 97.88 107 SER B C 1
ATOM 2091 O O . SER B 1 107 ? 9.75 -8.102 -7.785 1 97.88 107 SER B O 1
ATOM 2093 N N . LEU B 1 108 ? 8.773 -7.324 -5.844 1 98.69 108 LEU B N 1
ATOM 2094 C CA . LEU B 1 108 ? 7.438 -7.652 -6.332 1 98.69 108 LEU B CA 1
ATOM 2095 C C . LEU B 1 108 ? 6.484 -6.477 -6.141 1 98.69 108 LEU B C 1
ATOM 2097 O O . LEU B 1 108 ? 6.719 -5.613 -5.293 1 98.69 108 LEU B O 1
ATOM 2101 N N . ASP B 1 109 ? 5.469 -6.438 -6.98 1 97.56 109 ASP B N 1
ATOM 2102 C CA . ASP B 1 109 ? 4.215 -5.762 -6.664 1 97.56 109 ASP B CA 1
ATOM 2103 C C . ASP B 1 109 ? 3.209 -6.734 -6.047 1 97.56 109 ASP B C 1
ATOM 2105 O O . ASP B 1 109 ? 2.854 -7.742 -6.66 1 97.56 109 ASP B O 1
ATOM 2109 N N . MET B 1 110 ? 2.773 -6.406 -4.809 1 98 110 MET B N 1
ATOM 2110 C CA . MET B 1 110 ? 1.749 -7.227 -4.168 1 98 110 MET B CA 1
ATOM 2111 C C . MET B 1 110 ? 0.367 -6.605 -4.34 1 98 110 MET B C 1
ATOM 2113 O O . MET B 1 110 ? 0.112 -5.508 -3.846 1 98 110 MET B O 1
ATOM 2117 N N . VAL B 1 111 ? -0.443 -7.305 -5.027 1 98.56 111 VAL B N 1
ATOM 2118 C CA . VAL B 1 111 ? -1.804 -6.859 -5.312 1 98.56 111 VAL B CA 1
ATOM 2119 C C . VAL B 1 111 ? -2.787 -7.578 -4.391 1 98.56 111 VAL B C 1
ATOM 2121 O O . VAL B 1 111 ? -3.018 -8.781 -4.535 1 98.56 111 VAL B O 1
ATOM 2124 N N . PHE B 1 112 ? -3.33 -6.836 -3.459 1 98.12 112 PHE B N 1
ATOM 2125 C CA . PHE B 1 112 ? -4.312 -7.387 -2.531 1 98.12 112 PHE B CA 1
ATOM 2126 C C . PHE B 1 112 ? -5.719 -7.281 -3.105 1 98.12 112 PHE B C 1
ATOM 2128 O O . PHE B 1 112 ? -6.145 -6.207 -3.531 1 98.12 112 PHE B O 1
ATOM 2135 N N . ILE B 1 113 ? -6.449 -8.422 -3.076 1 98.69 113 ILE B N 1
ATOM 2136 C CA . ILE B 1 113 ? -7.672 -8.492 -3.869 1 98.69 113 ILE B CA 1
ATOM 2137 C C . ILE B 1 113 ? -8.852 -8.859 -2.969 1 98.69 113 ILE B C 1
ATOM 2139 O O . ILE B 1 113 ? -8.797 -9.867 -2.25 1 98.69 113 ILE B O 1
ATOM 2143 N N . ARG B 1 114 ? -9.875 -8.086 -3.064 1 96.88 114 ARG B N 1
ATOM 2144 C CA . ARG B 1 114 ? -11.102 -8.328 -2.309 1 96.88 114 ARG B CA 1
ATOM 2145 C C . ARG B 1 114 ? -11.859 -9.523 -2.869 1 96.88 114 ARG B C 1
ATOM 2147 O O . ARG B 1 114 ? -11.539 -10.023 -3.949 1 96.88 114 ARG B O 1
ATOM 2154 N N . SER B 1 115 ? -12.891 -9.953 -2.156 1 97.62 115 SER B N 1
ATOM 2155 C CA . SER B 1 115 ? -13.68 -11.125 -2.535 1 97.62 115 SER B CA 1
ATOM 2156 C C . SER B 1 115 ? -14.406 -10.891 -3.855 1 97.62 115 SER B C 1
ATOM 2158 O O . SER B 1 115 ? -14.68 -11.844 -4.59 1 97.62 115 SER B O 1
ATOM 2160 N N . ASP B 1 116 ? -14.672 -9.609 -4.18 1 96.62 116 ASP B N 1
ATOM 2161 C CA . ASP B 1 116 ? -15.414 -9.328 -5.402 1 96.62 116 ASP B CA 1
ATOM 2162 C C . ASP B 1 116 ? -14.477 -9.148 -6.59 1 96.62 116 ASP B C 1
ATOM 2164 O O . ASP B 1 116 ? -14.922 -8.789 -7.688 1 96.62 116 ASP B O 1
ATOM 2168 N N . GLY B 1 117 ? -13.18 -9.297 -6.355 1 98.44 117 GLY B N 1
ATOM 2169 C CA . GLY B 1 117 ? -12.195 -9.203 -7.422 1 98.44 117 GLY B CA 1
ATOM 2170 C C . GLY B 1 117 ? -11.617 -7.809 -7.574 1 98.44 117 GLY B C 1
ATOM 2171 O O . GLY B 1 117 ? -10.719 -7.59 -8.391 1 98.44 117 GLY B O 1
ATOM 2172 N N . SER B 1 118 ? -12.148 -6.875 -6.824 1 97 118 SER B N 1
ATOM 2173 C CA . SER B 1 118 ? -11.562 -5.539 -6.898 1 97 118 SER B CA 1
ATOM 2174 C C . SER B 1 118 ? -10.258 -5.461 -6.121 1 97 118 SER B C 1
ATOM 2176 O O . SER B 1 118 ? -10.102 -6.121 -5.09 1 97 118 SER B O 1
ATOM 2178 N N . ILE B 1 119 ? -9.367 -4.613 -6.594 1 97.56 119 ILE B N 1
ATOM 2179 C CA . ILE B 1 119 ? -8.086 -4.441 -5.93 1 97.56 119 ILE B CA 1
ATOM 2180 C C . ILE B 1 119 ? -8.242 -3.51 -4.73 1 97.56 119 ILE B C 1
ATOM 2182 O O . ILE B 1 119 ? -8.711 -2.377 -4.871 1 97.56 119 ILE B O 1
ATOM 2186 N N . ALA B 1 120 ? -7.867 -4.02 -3.592 1 94.56 120 ALA B N 1
ATOM 2187 C CA . ALA B 1 120 ? -7.891 -3.229 -2.365 1 94.56 120 ALA B CA 1
ATOM 2188 C C . ALA B 1 120 ? -6.723 -2.244 -2.326 1 94.56 120 ALA B C 1
ATOM 2190 O O . ALA B 1 120 ? -6.914 -1.06 -2.043 1 94.56 120 ALA B O 1
ATOM 2191 N N . ARG B 1 121 ? -5.531 -2.711 -2.588 1 93.12 121 ARG B N 1
ATOM 2192 C CA . ARG B 1 121 ? -4.32 -1.9 -2.627 1 93.12 121 ARG B CA 1
ATOM 2193 C C . ARG B 1 121 ? -3.178 -2.656 -3.297 1 93.12 121 ARG B C 1
ATOM 2195 O O . ARG B 1 121 ? -3.262 -3.869 -3.498 1 93.12 121 ARG B O 1
ATOM 2202 N N . ILE B 1 122 ? -2.193 -1.87 -3.645 1 95.69 122 ILE B N 1
ATOM 2203 C CA . ILE B 1 122 ? -0.955 -2.422 -4.18 1 95.69 122 ILE B CA 1
ATOM 2204 C C . ILE B 1 122 ? 0.224 -1.975 -3.32 1 95.69 122 ILE B C 1
ATOM 2206 O O . ILE B 1 122 ? 0.359 -0.789 -3.008 1 95.69 122 ILE B O 1
ATOM 2210 N N . ALA B 1 123 ? 0.986 -2.896 -2.809 1 94.06 123 ALA B N 1
ATOM 2211 C CA . ALA B 1 123 ? 2.322 -2.615 -2.291 1 94.06 123 ALA B CA 1
ATOM 2212 C C . ALA B 1 123 ? 3.379 -2.775 -3.379 1 94.06 123 ALA B C 1
ATOM 2214 O O . ALA B 1 123 ? 3.701 -3.896 -3.781 1 94.06 123 ALA B O 1
ATOM 2215 N N . PRO B 1 124 ? 3.809 -1.665 -3.863 1 92.69 124 PRO B N 1
ATOM 2216 C CA . PRO B 1 124 ? 4.738 -1.748 -4.992 1 92.69 124 PRO B CA 1
ATOM 2217 C C . PRO B 1 124 ? 6.184 -1.972 -4.547 1 92.69 124 PRO B C 1
ATOM 2219 O O . PRO B 1 124 ? 6.574 -1.534 -3.461 1 92.69 124 PRO B O 1
ATOM 2222 N N . ASP B 1 125 ? 6.906 -2.695 -5.387 1 93.94 125 ASP B N 1
ATOM 2223 C CA . ASP B 1 125 ? 8.359 -2.762 -5.281 1 93.94 125 ASP B CA 1
ATOM 2224 C C . ASP B 1 125 ? 8.789 -3.213 -3.887 1 93.94 125 ASP B C 1
ATOM 2226 O O . ASP B 1 125 ? 9.578 -2.537 -3.225 1 93.94 125 ASP B O 1
ATOM 2230 N N . THR B 1 126 ? 8.195 -4.266 -3.455 1 94.56 126 THR B N 1
ATOM 2231 C CA . THR B 1 126 ? 8.531 -4.793 -2.137 1 94.56 126 THR B CA 1
ATOM 2232 C C . THR B 1 126 ? 10.008 -5.16 -2.061 1 94.56 126 THR B C 1
ATOM 2234 O O . THR B 1 126 ? 10.633 -5.465 -3.08 1 94.56 126 THR B O 1
ATOM 2237 N N . GLU B 1 127 ? 10.57 -5.137 -0.902 1 92.69 127 GLU B N 1
ATOM 2238 C CA . GLU B 1 127 ? 12.008 -5.297 -0.701 1 92.69 127 GLU B CA 1
ATOM 2239 C C . GLU B 1 127 ? 12.391 -6.773 -0.612 1 92.69 127 GLU B C 1
ATOM 2241 O O . GLU B 1 127 ? 11.992 -7.465 0.326 1 92.69 127 GLU B O 1
ATOM 2246 N N . PRO B 1 128 ? 13.266 -7.227 -1.489 1 97.56 128 PRO B N 1
ATOM 2247 C CA . PRO B 1 128 ? 13.711 -8.617 -1.417 1 97.56 128 PRO B CA 1
ATOM 2248 C C . PRO B 1 128 ? 14.305 -8.977 -0.056 1 97.56 128 PRO B C 1
ATOM 2250 O O . PRO B 1 128 ? 15.016 -8.172 0.544 1 97.56 128 PRO B O 1
ATOM 2253 N N . LEU B 1 129 ? 13.922 -10.125 0.405 1 97.88 129 LEU B N 1
ATOM 2254 C CA . LEU B 1 129 ? 14.477 -10.781 1.583 1 97.88 129 LEU B CA 1
ATOM 2255 C C . LEU B 1 129 ? 14 -10.094 2.861 1 97.88 129 LEU B C 1
ATOM 2257 O O . LEU B 1 129 ? 14.281 -10.57 3.965 1 97.88 129 LEU B O 1
ATOM 2261 N N . SER B 1 130 ? 13.281 -9.008 2.752 1 95.38 130 SER B N 1
ATOM 2262 C CA . SER B 1 130 ? 12.82 -8.312 3.947 1 95.38 130 SER B CA 1
ATOM 2263 C C . SER B 1 130 ? 11.883 -9.188 4.77 1 95.38 130 SER B C 1
ATOM 2265 O O . SER B 1 130 ? 11.008 -9.859 4.215 1 95.38 130 SER B O 1
ATOM 2267 N N . THR B 1 131 ? 11.961 -9.117 6.148 1 95.19 131 THR B N 1
ATOM 2268 C CA . THR B 1 131 ? 11.055 -9.859 7.023 1 95.19 131 THR B CA 1
ATOM 2269 C C . THR B 1 131 ? 9.984 -8.93 7.602 1 95.19 131 THR B C 1
ATOM 2271 O O . THR B 1 131 ? 9.219 -9.336 8.477 1 95.19 131 THR B O 1
ATOM 2274 N N . LYS B 1 132 ? 10.008 -7.727 7.098 1 88.38 132 LYS B N 1
ATOM 2275 C CA . LYS B 1 132 ? 8.945 -6.816 7.508 1 88.38 132 LYS B CA 1
ATOM 2276 C C . LYS B 1 132 ? 7.594 -7.27 6.969 1 88.38 132 LYS B C 1
ATOM 2278 O O . LYS B 1 132 ? 7.488 -7.68 5.809 1 88.38 132 LYS B O 1
ATOM 2283 N N . VAL B 1 133 ? 6.668 -7.137 7.785 1 91 133 VAL B N 1
ATOM 2284 C CA . VAL B 1 133 ? 5.324 -7.574 7.418 1 91 133 VAL B CA 1
ATOM 2285 C C . VAL B 1 133 ? 4.695 -6.562 6.461 1 91 133 VAL B C 1
ATOM 2287 O O . VAL B 1 133 ? 4.84 -5.352 6.641 1 91 133 VAL B O 1
ATOM 2290 N N . ILE B 1 134 ? 3.967 -7.031 5.469 1 92.94 134 ILE B N 1
ATOM 2291 C CA . ILE B 1 134 ? 3.195 -6.23 4.523 1 92.94 134 ILE B CA 1
ATOM 2292 C C . ILE B 1 134 ? 1.713 -6.586 4.641 1 92.94 134 ILE B C 1
ATOM 2294 O O . ILE B 1 134 ? 1.262 -7.59 4.086 1 92.94 134 ILE B O 1
ATOM 2298 N N . PRO B 1 135 ? 0.996 -5.766 5.332 1 90.94 135 PRO B N 1
ATOM 2299 C CA . PRO B 1 135 ? -0.408 -6.09 5.594 1 90.94 135 PRO B CA 1
ATOM 2300 C C . PRO B 1 135 ? -1.332 -5.676 4.453 1 90.94 135 PRO B C 1
ATOM 2302 O O . PRO B 1 135 ? -1.038 -4.719 3.732 1 90.94 135 PRO B O 1
ATOM 2305 N N . SER B 1 136 ? -2.479 -6.387 4.371 1 93.19 136 SER B N 1
ATOM 2306 C CA . SER B 1 136 ? -3.5 -6.016 3.4 1 93.19 136 SER B CA 1
ATOM 2307 C C . SER B 1 136 ? -4.238 -4.75 3.828 1 93.19 136 SER B C 1
ATOM 2309 O O . SER B 1 136 ? -4.785 -4.031 2.99 1 93.19 136 SER B O 1
ATOM 2311 N N . GLY B 1 137 ? -4.34 -4.52 5.129 1 86.62 137 GLY B N 1
ATOM 2312 C CA . GLY B 1 137 ? -5.031 -3.359 5.668 1 86.62 137 GLY B CA 1
ATOM 2313 C C . GLY B 1 137 ? -6.531 -3.559 5.777 1 86.62 137 GLY B C 1
ATOM 2314 O O . GLY B 1 137 ? -7.223 -2.752 6.402 1 86.62 137 GLY B O 1
ATOM 2315 N N . GLU B 1 138 ? -7.086 -4.477 5.148 1 88.38 138 GLU B N 1
ATOM 2316 C CA . GLU B 1 138 ? -8.484 -4.883 5.156 1 88.38 138 GLU B CA 1
ATOM 2317 C C . GLU B 1 138 ? -8.641 -6.348 4.754 1 88.38 138 GLU B C 1
ATOM 2319 O O . GLU B 1 138 ? -7.68 -6.973 4.293 1 88.38 138 GLU B O 1
ATOM 2324 N N . PRO B 1 139 ? -9.859 -6.984 5.008 1 93.06 139 PRO B N 1
ATOM 2325 C CA . PRO B 1 139 ? -10.039 -8.367 4.559 1 93.06 139 PRO B CA 1
ATOM 2326 C C . PRO B 1 139 ? -9.906 -8.516 3.045 1 93.06 139 PRO B C 1
ATOM 2328 O O . PRO B 1 139 ? -10.453 -7.711 2.289 1 93.06 139 PRO B O 1
ATOM 2331 N N . VAL B 1 140 ? -9.18 -9.484 2.648 1 97.38 140 VAL B N 1
ATOM 2332 C CA . VAL B 1 140 ? -9 -9.812 1.237 1 97.38 140 VAL B CA 1
ATOM 2333 C C . VAL B 1 140 ? -9.125 -11.32 1.033 1 97.38 140 VAL B C 1
ATOM 2335 O O . VAL B 1 140 ? -8.961 -12.094 1.979 1 97.38 140 VAL B O 1
ATOM 2338 N N . LEU B 1 141 ? -9.445 -11.703 -0.23 1 98.62 141 LEU B N 1
ATOM 2339 C CA . LEU B 1 141 ? -9.594 -13.109 -0.591 1 98.62 141 LEU B CA 1
ATOM 2340 C C . LEU B 1 141 ? -8.289 -13.664 -1.159 1 98.62 141 LEU B C 1
ATOM 2342 O O . LEU B 1 141 ? -8.016 -14.859 -1.041 1 98.62 141 LEU B O 1
ATOM 2346 N N . ALA B 1 142 ? -7.508 -12.797 -1.763 1 98.88 142 ALA B N 1
ATOM 2347 C CA . ALA B 1 142 ? -6.34 -13.273 -2.498 1 98.88 142 ALA B CA 1
ATOM 2348 C C . ALA B 1 142 ? -5.25 -12.203 -2.553 1 98.88 142 ALA B C 1
ATOM 2350 O O . ALA B 1 142 ? -5.52 -11.023 -2.311 1 98.88 142 ALA B O 1
ATOM 2351 N N . VAL B 1 143 ? -4.031 -12.617 -2.814 1 98.94 143 VAL B N 1
ATOM 2352 C CA . VAL B 1 143 ? -2.91 -11.75 -3.146 1 98.94 143 VAL B CA 1
ATOM 2353 C C . VAL B 1 143 ? -2.268 -12.211 -4.453 1 98.94 143 VAL B C 1
ATOM 2355 O O . VAL B 1 143 ? -2 -13.398 -4.633 1 98.94 143 VAL B O 1
ATOM 2358 N N . LEU B 1 144 ? -2.1 -11.297 -5.355 1 98.94 144 LEU B N 1
ATOM 2359 C CA . LEU B 1 144 ? -1.374 -11.547 -6.598 1 98.94 144 LEU B CA 1
ATOM 2360 C C . LEU B 1 144 ? 0.012 -10.914 -6.555 1 98.94 144 LEU B C 1
ATOM 2362 O O . LEU B 1 144 ? 0.145 -9.719 -6.266 1 98.94 144 LEU B O 1
ATOM 2366 N N . GLU B 1 145 ? 0.984 -11.648 -6.742 1 98.88 145 GLU B N 1
ATOM 2367 C CA . GLU B 1 145 ? 2.361 -11.172 -6.836 1 98.88 145 GLU B CA 1
ATOM 2368 C C . GLU B 1 145 ? 2.809 -11.062 -8.289 1 98.88 145 GLU B C 1
ATOM 2370 O O . GLU B 1 145 ? 2.703 -12.023 -9.055 1 98.88 145 GLU B O 1
ATOM 2375 N N . LEU B 1 146 ? 3.221 -9.906 -8.648 1 98.88 146 LEU B N 1
ATOM 2376 C CA . LEU B 1 146 ? 3.777 -9.617 -9.961 1 98.88 146 LEU B CA 1
ATOM 2377 C C . LEU B 1 146 ? 5.199 -9.078 -9.844 1 98.88 146 LEU B C 1
ATOM 2379 O O . LEU B 1 146 ? 5.617 -8.648 -8.766 1 98.88 146 LEU B O 1
ATOM 2383 N N . ASN B 1 147 ? 5.891 -9.141 -11.016 1 98.62 147 ASN B N 1
ATOM 2384 C CA . ASN B 1 147 ? 7.176 -8.445 -11.016 1 98.62 147 ASN B CA 1
ATOM 2385 C C . ASN B 1 147 ? 7.023 -6.98 -10.617 1 98.62 147 ASN B C 1
ATOM 2387 O O . ASN B 1 147 ? 6.082 -6.312 -11.047 1 98.62 147 ASN B O 1
ATOM 2391 N N . ALA B 1 148 ? 8.008 -6.555 -9.812 1 97.25 148 ALA B N 1
ATOM 2392 C CA . ALA B 1 148 ? 8 -5.148 -9.414 1 97.25 148 ALA B CA 1
ATOM 2393 C C . ALA B 1 148 ? 7.938 -4.238 -10.641 1 97.25 148 ALA B C 1
ATOM 2395 O O . ALA B 1 148 ? 8.578 -4.508 -11.656 1 97.25 148 ALA B O 1
ATOM 2396 N N . GLY B 1 149 ? 7.172 -3.16 -10.477 1 95.69 149 GLY B N 1
ATOM 2397 C CA . GLY B 1 149 ? 7.066 -2.174 -11.547 1 95.69 149 GLY B CA 1
ATOM 2398 C C . GLY B 1 149 ? 5.957 -2.479 -12.531 1 95.69 149 GLY B C 1
ATOM 2399 O O . GLY B 1 149 ? 5.594 -1.628 -13.344 1 95.69 149 GLY B O 1
ATOM 2400 N N . THR B 1 150 ? 5.387 -3.627 -12.516 1 98.06 150 THR B N 1
ATOM 2401 C CA . THR B 1 150 ? 4.367 -4.051 -13.469 1 98.06 150 THR B CA 1
ATOM 2402 C C . THR B 1 150 ? 3.107 -3.199 -13.328 1 98.06 150 THR B C 1
ATOM 2404 O O . THR B 1 150 ? 2.553 -2.738 -14.328 1 98.06 150 THR B O 1
ATOM 2407 N N . ALA B 1 151 ? 2.621 -2.965 -12.156 1 97.12 151 ALA B N 1
ATOM 2408 C CA . ALA B 1 151 ? 1.404 -2.186 -11.938 1 97.12 151 ALA B CA 1
ATOM 2409 C C . ALA B 1 151 ? 1.553 -0.772 -12.5 1 97.12 151 ALA B C 1
ATOM 2411 O O . ALA B 1 151 ? 0.66 -0.273 -13.188 1 97.12 151 ALA B O 1
ATOM 2412 N N . ALA B 1 152 ? 2.672 -0.196 -12.164 1 92.19 152 ALA B N 1
ATOM 2413 C CA . ALA B 1 152 ? 2.914 1.158 -12.656 1 92.19 152 ALA B CA 1
ATOM 2414 C C . ALA B 1 152 ? 2.967 1.188 -14.18 1 92.19 152 ALA B C 1
ATOM 2416 O O . ALA B 1 152 ? 2.346 2.047 -14.812 1 92.19 152 ALA B O 1
ATOM 2417 N N . LYS B 1 153 ? 3.668 0.295 -14.711 1 95.44 153 LYS B N 1
ATOM 2418 C CA . LYS B 1 153 ? 3.848 0.231 -16.156 1 95.44 153 LYS B CA 1
ATOM 2419 C C . LYS B 1 153 ? 2.508 0.063 -16.875 1 95.44 153 LYS B C 1
ATOM 2421 O O . LYS B 1 153 ? 2.277 0.668 -17.922 1 95.44 153 LYS B O 1
ATOM 2426 N N . LEU B 1 154 ? 1.661 -0.689 -16.312 1 97.44 154 LEU B N 1
ATOM 2427 C CA . LEU B 1 154 ? 0.428 -1.068 -17 1 97.44 154 LEU B CA 1
ATOM 2428 C C . LEU B 1 154 ? -0.739 -0.207 -16.531 1 97.44 154 LEU B C 1
ATOM 2430 O O . LEU B 1 154 ? -1.868 -0.377 -16.984 1 97.44 154 LEU B O 1
ATOM 2434 N N . GLY B 1 155 ? -0.532 0.619 -15.531 1 94.06 155 GLY B N 1
ATOM 2435 C CA . GLY B 1 155 ? -1.583 1.493 -15.031 1 94.06 155 GLY B CA 1
ATOM 2436 C C . GLY B 1 155 ? -2.58 0.781 -14.141 1 94.06 155 GLY B C 1
ATOM 2437 O O . GLY B 1 155 ? -3.752 1.156 -14.086 1 94.06 155 GLY B O 1
ATOM 2438 N N . ILE B 1 156 ? -2.174 -0.248 -13.508 1 96.5 156 ILE B N 1
ATOM 2439 C CA . ILE B 1 156 ? -3.016 -0.994 -12.578 1 96.5 156 ILE B CA 1
ATOM 2440 C C . ILE B 1 156 ? -3.068 -0.27 -11.234 1 96.5 156 ILE B C 1
ATOM 2442 O O . ILE B 1 156 ? -2.035 0.154 -10.711 1 96.5 156 ILE B O 1
ATOM 2446 N N . ARG B 1 157 ? -4.328 -0.17 -10.711 1 93.25 157 ARG B N 1
ATOM 2447 C CA . ARG B 1 157 ? -4.5 0.611 -9.492 1 93.25 157 ARG B CA 1
ATOM 2448 C C . ARG B 1 157 ? -5.586 0.011 -8.609 1 93.25 157 ARG B C 1
ATOM 2450 O O . ARG B 1 157 ? -6.34 -0.859 -9.039 1 93.25 157 ARG B O 1
ATOM 2457 N N . ALA B 1 158 ? -5.582 0.493 -7.301 1 93.44 158 ALA B N 1
ATOM 2458 C CA . ALA B 1 158 ? -6.684 0.135 -6.41 1 93.44 158 ALA B CA 1
ATOM 2459 C C . ALA B 1 158 ? -8.031 0.467 -7.043 1 93.44 158 ALA B C 1
ATOM 2461 O O . ALA B 1 158 ? -8.188 1.52 -7.668 1 93.44 158 ALA B O 1
ATOM 2462 N N . GLY B 1 159 ? -8.898 -0.402 -6.867 1 92.62 159 GLY B N 1
ATOM 2463 C CA . GLY B 1 159 ? -10.219 -0.231 -7.449 1 92.62 159 GLY B CA 1
ATOM 2464 C C . GLY B 1 159 ? -10.391 -0.965 -8.766 1 92.62 159 GLY B C 1
ATOM 2465 O O . GLY B 1 159 ? -11.516 -1.262 -9.172 1 92.62 159 GLY B O 1
ATOM 2466 N N . ASP B 1 160 ? -9.32 -1.223 -9.492 1 95.88 160 ASP B N 1
ATOM 2467 C CA . ASP B 1 160 ? -9.391 -2.014 -10.711 1 95.88 160 ASP B CA 1
ATOM 2468 C C . ASP B 1 160 ? -9.875 -3.434 -10.422 1 95.88 160 ASP B C 1
ATOM 2470 O O . ASP B 1 160 ? -9.906 -3.861 -9.273 1 95.88 160 ASP B O 1
ATOM 2474 N N . ARG B 1 161 ? -10.211 -4.16 -11.531 1 98.25 161 ARG B N 1
ATOM 2475 C CA . ARG B 1 161 ? -10.859 -5.457 -11.352 1 98.25 161 ARG B CA 1
ATOM 2476 C C . ARG B 1 161 ? -9.961 -6.59 -11.828 1 98.25 161 ARG B C 1
ATOM 2478 O O . ARG B 1 161 ? -9.414 -6.535 -12.93 1 98.25 161 ARG B O 1
ATOM 2485 N N . VAL B 1 162 ? -9.859 -7.617 -10.961 1 98.88 162 VAL B N 1
ATOM 2486 C CA . VAL B 1 162 ? -9.156 -8.852 -11.312 1 98.88 162 VAL B CA 1
ATOM 2487 C C . VAL B 1 162 ? -10.164 -9.906 -11.773 1 98.88 162 VAL B C 1
ATOM 2489 O O . VAL B 1 162 ? -11.172 -10.141 -11.109 1 98.88 162 VAL B O 1
ATOM 2492 N N . GLU B 1 163 ? -9.812 -10.461 -12.891 1 98.69 163 GLU B N 1
ATOM 2493 C CA . GLU B 1 163 ? -10.664 -11.5 -13.461 1 98.69 163 GLU B CA 1
ATOM 2494 C C . GLU B 1 163 ? -10.008 -12.875 -13.352 1 98.69 163 GLU B C 1
ATOM 2496 O O . GLU B 1 163 ? -8.953 -13.117 -13.945 1 98.69 163 GLU B O 1
ATOM 2501 N N . HIS B 1 164 ? -10.602 -13.758 -12.664 1 98.56 164 HIS B N 1
ATOM 2502 C CA . HIS B 1 164 ? -10.258 -15.156 -12.422 1 98.56 164 HIS B CA 1
ATOM 2503 C C . HIS B 1 164 ? -11.461 -15.938 -11.883 1 98.56 164 HIS B C 1
ATOM 2505 O O . HIS B 1 164 ? -12.266 -15.383 -11.133 1 98.56 164 HIS B O 1
ATOM 2511 N N . PRO B 1 165 ? -11.57 -17.219 -12.203 1 97.19 165 PRO B N 1
ATOM 2512 C CA . PRO B 1 165 ? -12.75 -17.969 -11.805 1 97.19 165 PRO B CA 1
ATOM 2513 C C . PRO B 1 165 ? -12.961 -17.984 -10.289 1 97.19 165 PRO B C 1
ATOM 2515 O O . PRO B 1 165 ? -14.102 -18.062 -9.82 1 97.19 165 PRO B O 1
ATOM 2518 N N . MET B 1 166 ? -11.969 -17.812 -9.516 1 96.94 166 MET B N 1
ATOM 2519 C CA . MET B 1 166 ? -12.078 -17.938 -8.062 1 96.94 166 MET B CA 1
ATOM 2520 C C . MET B 1 166 ? -12.898 -16.797 -7.48 1 96.94 166 MET B C 1
ATOM 2522 O O . MET B 1 166 ? -13.375 -16.875 -6.352 1 96.94 166 MET B O 1
ATOM 2526 N N . PHE B 1 167 ? -13.07 -15.727 -8.195 1 97.5 167 PHE B N 1
ATOM 2527 C CA . PHE B 1 167 ? -13.789 -14.57 -7.668 1 97.5 167 PHE B CA 1
ATOM 2528 C C . PHE B 1 167 ? -15.266 -14.641 -8.023 1 97.5 167 PHE B C 1
ATOM 2530 O O . PHE B 1 167 ? -16.047 -13.75 -7.672 1 97.5 167 PHE B O 1
ATOM 2537 N N . LYS B 1 168 ? -15.672 -15.609 -8.695 1 89.38 168 LYS B N 1
ATOM 2538 C CA . LYS B 1 168 ? -17.078 -15.844 -9.047 1 89.38 168 LYS B CA 1
ATOM 2539 C C . LYS B 1 168 ? -17.688 -16.891 -8.125 1 89.38 168 LYS B C 1
ATOM 2541 O O . LYS B 1 168 ? -18.859 -17.25 -8.281 1 89.38 168 LYS B O 1
ATOM 2546 N N . ARG B 1 169 ? -17.047 -17.391 -7.199 1 74.25 169 ARG B N 1
ATOM 2547 C CA . ARG B 1 169 ? -17.531 -18.469 -6.355 1 74.25 169 ARG B CA 1
ATOM 2548 C C . ARG B 1 169 ? -18.5 -17.953 -5.305 1 74.25 169 ARG B C 1
ATOM 2550 O O . ARG B 1 169 ? -18.422 -16.797 -4.895 1 74.25 169 ARG B O 1
#

Foldseek 3Di:
DDDDDDDDDDDDDPCPVPPPPVPPPPPPPPPPPPPPPPPPPPPAQWDWKWWQAPVGIAIATEAEQEDPVSVVCPQAQPQDDDQRYKYKYFPVDWDKDKDDQANPNFFKWKFFAALQQFTQFIDARHDHNGGDIDISVGTGRMIMIHGGPSCVVVVNGGGIGMDDPNSVD/DDCCPDDDDDDDDDDPPPPPPPPDPPDDPDDPPPPPPPDPPPPAQWDWKWWQAPVGIAIATEAEQEDPVCVVCPQAQPQDDDQRYKYKYFPVDWDKDKDDQANPAFFKWKFFAALQQFTQFIDARHDHNGGDIDISVGTGRMIIIHGGPSCVVVVNGGGIGMDDPNSVD

Nearest PDB structures (foldseek):
  3pjy-assembly1_A  TM=9.755E-01  e=2.784E-16  Sinorhizobium meliloti
  3m7a-assembly2_B  TM=9.591E-01  e=3.638E-15  Novosphingobium aromaticivorans DSM 12444
  2xh6-assembly1_A  TM=4.117E-01  e=3.580E+00  Clostridium perfringens
  3ziw-assembly2_F  TM=3.943E-01  e=4.794E+00  Clostridium perfringens
  3lxu-assembly1_X-2  TM=3.360E-01  e=9.114E+00  Drosophila melanogaster

Sequence (338 aa):
MTVIRVPVFPSATKLLHLAACLATLAALPALPLRAQEAAPAAQAATELLGIVAKNGRHAFQVEVMRTDAQRAKGLMYRRSMAADHGMLFDFERPAPATMWMKNTYLSLDMVFIRSDGSIARIAPDTEPLSTKVIPSGEPVLAVLELNAGTAAKLGIRAGDRVEHPMFKRMTVIRVPVFPSATKLLHLAACLATLAALPALPLRAQEAAPAAQAATELLGIVAKNGRHAFQVEVMRTDAQRAKGLMYRRSMAADHGMLFDFERPAPATMWMKNTYLSLDMVFIRSDGSIARIAPDTEPLSTKVIPSGEPVLAVLELNAGTAAKLGIRAGDRVEHPMFKR

pLDDT: mean 81.03, std 26.95, range [19.44, 98.94]

InterPro domains:
  IPR003795 Protein of unknown function DUF192 [PF02643] (60-164)
  IPR003795 Protein of unknown function DUF192 [PTHR37953] (15-166)
  IPR038695 Saro_0823-like superfamily [G3DSA:2.60.120.1140] (42-168)

Solvent-accessible surface area (backbone atoms only — not comparable to full-atom values): 19801 Å² total; per-residue (Å²): 131,79,74,80,71,85,84,81,77,90,73,87,73,85,74,77,74,75,79,74,77,71,75,76,76,74,76,69,76,75,68,75,76,67,72,73,70,74,68,74,74,76,74,73,76,61,44,77,35,36,37,42,30,92,88,42,77,44,72,32,42,22,36,72,25,72,46,70,70,46,53,72,47,64,64,46,75,39,79,76,74,61,91,52,32,36,39,32,36,49,60,88,51,67,36,72,45,76,43,65,25,58,62,15,65,51,46,25,22,39,36,30,20,28,61,81,18,32,26,48,31,67,49,67,55,42,57,52,49,34,76,60,75,46,68,56,70,46,62,22,22,33,39,37,37,33,53,43,58,48,44,58,74,64,55,45,52,48,65,29,38,48,45,47,76,80,46,72,110,130,87,68,83,75,78,83,82,80,78,83,79,87,84,76,80,77,77,78,78,76,79,77,79,80,75,80,72,80,79,71,77,78,71,76,72,74,75,68,76,75,77,73,72,75,62,45,76,36,36,37,42,31,92,88,42,78,45,72,31,42,23,36,71,25,72,46,71,67,45,53,72,47,64,64,45,75,38,79,76,74,60,91,52,33,37,39,33,38,48,60,89,50,69,35,71,45,76,42,66,25,57,62,16,64,50,45,24,22,40,35,30,21,28,62,80,19,32,26,48,29,66,49,68,55,40,59,51,49,33,78,60,75,48,65,56,71,45,63,23,24,34,38,36,40,31,54,42,58,49,43,58,76,65,54,47,52,47,67,28,39,50,44,46,77,81,44,73,110

Organism: Methylorubrum extorquens (strain ATCC 14718 / DSM 1338 / JCM 2805 / NCIMB 9133 / AM1) (NCBI:txid272630)

Secondary structure (DSSP, 8-state):
----------------------------------------------EEEEEEETTEEEEEEEEEE-SHHHHHHTTTT-----TTEEEEEEEEEEEEEEE--TT--S-EEEEEE-TTSBEEEEE-SPPTT----EEEEEEEEEEEEEETTHHHHHT--TT-EEE-GGGG-/----------------------------------------------EEEEEEETTEEEEEEEEEE-SHHHHHHTTTT-----TTEEEEEEEEEEEEEEE--TT--S-EEEEEE-TTSBEEEEE-SPPTT----EEEEEEEEEEEEEETTHHHHHT--TT-EEE-GGGG-